Protein AF-A0A928P0V8-F1 (afdb_monomer_lite)

Secondary structure (DSSP, 8-state):
-HHHHHHHHHHHHHHHHHTT-PPP-B------EEPPHHHHHHHHHT--EEEEEEEEEGGG-----SEEEE-TT--EEEEEE-SS-EEEEEE-TTT-EEEEEEE--SS-EEEEEETTEEEEEETTTTEEEEE-TT--EEEEEEPPTTTTTT--SEEEETTEEEEE---TT--S---EEEEE-TT--EEEEEE-HHHHHHHHHHHHHHHHHHHHHHHHHHHS-TT-----

Radius of gyration: 22.15 Å; chains: 1; bounding box: 76×63×36 Å

Sequence (228 aa):
MVMIKKILILNVLTIILLSFLSAPVYAWSDNIVEKEKEDQIRIWENGYIKIVADDKKIEDYTYSFSSFDISENGDLLIGISTMTQEKVLYVEQETGNVIEYSIDANGSFYVNFNGNNIQVFFVRGDVIIEFTKECELVAIYDAPADTESSKSKTMETGDRYYAINKSKFTNLIFSQLIRESASGEKVVVYDGTKGAVASNIVITIIVLIIFTAPLFIIFNPTGKKKRL

pLDDT: mean 75.29, std 15.54, range [35.69, 96.06]

Foldseek 3Di:
DVVVVVLVVVLVVVLVVVLLPAQAEFDADDDWAFDDPVVFVVVVVVPQKDWDDFADALVVAQAAFRYKEAALVGWIWTWGDDPVFTWIWTADQVPRTTTIMGGPAPDDWYWYDDHQWIWIGRPVVQKIWIAHPNRHGDTMTGHDPPRPPDGDQWDDRPQKIKGQDDDPPGSQYRAWIWIAGNVRDIDTSHHNPVNSVVRSVVVSVVVCCVSVVVVCCVVVVPPPPPDD

Structure (mmCIF, N/CA/C/O backbone):
data_AF-A0A928P0V8-F1
#
_entry.id   AF-A0A928P0V8-F1
#
loop_
_atom_site.group_PDB
_atom_site.id
_atom_site.type_symbol
_atom_site.label_atom_id
_atom_site.label_alt_id
_atom_site.label_comp_id
_atom_site.label_asym_id
_atom_site.label_entity_id
_atom_site.label_seq_id
_atom_site.pdbx_PDB_ins_code
_atom_site.Cartn_x
_atom_site.Cartn_y
_atom_site.Cartn_z
_atom_site.occupancy
_atom_site.B_iso_or_equiv
_atom_site.auth_seq_id
_atom_site.auth_comp_id
_atom_site.auth_asym_id
_atom_site.auth_atom_id
_atom_site.pdbx_PDB_model_num
ATOM 1 N N . MET A 1 1 ? 21.953 44.109 5.589 1.00 55.00 1 MET A N 1
ATOM 2 C CA . MET A 1 1 ? 20.612 43.828 6.160 1.00 55.00 1 MET A CA 1
ATOM 3 C C . MET A 1 1 ? 19.538 43.547 5.099 1.00 55.00 1 MET A C 1
ATOM 5 O O . MET A 1 1 ? 18.826 42.563 5.237 1.00 55.00 1 MET A O 1
ATOM 9 N N . VAL A 1 2 ? 19.436 44.339 4.020 1.00 65.44 2 VAL A N 1
ATOM 10 C CA . VAL A 1 2 ? 18.444 44.126 2.935 1.00 65.44 2 VAL A CA 1
ATOM 11 C C . VAL A 1 2 ? 18.613 42.774 2.221 1.00 65.44 2 VAL A C 1
ATOM 13 O O . VAL A 1 2 ? 17.630 42.104 1.932 1.00 65.44 2 VAL A O 1
ATOM 16 N N . MET A 1 3 ? 19.854 42.337 1.989 1.00 61.56 3 MET A N 1
ATOM 17 C CA . MET A 1 3 ? 20.145 41.073 1.298 1.00 61.56 3 MET A CA 1
ATOM 18 C C . MET A 1 3 ? 19.763 39.832 2.124 1.00 61.56 3 MET A C 1
ATOM 20 O O . MET A 1 3 ? 19.167 38.906 1.590 1.00 61.56 3 MET A O 1
ATOM 24 N N . ILE A 1 4 ? 20.002 39.863 3.442 1.00 62.66 4 ILE A N 1
ATOM 25 C CA . ILE A 1 4 ? 19.592 38.802 4.381 1.00 62.66 4 ILE A CA 1
ATOM 26 C C . ILE A 1 4 ? 18.063 38.671 4.408 1.00 62.66 4 ILE A C 1
ATOM 28 O O . ILE A 1 4 ? 17.545 37.561 4.349 1.00 62.66 4 ILE A O 1
ATOM 32 N N . LYS A 1 5 ? 17.330 39.797 4.406 1.00 65.31 5 LYS A N 1
ATOM 33 C CA . LYS A 1 5 ? 15.860 39.785 4.313 1.00 65.31 5 LYS A CA 1
ATOM 34 C C . LYS A 1 5 ? 15.364 39.166 3.000 1.00 65.31 5 LYS A C 1
ATOM 36 O O . LYS A 1 5 ? 14.419 38.392 3.033 1.00 65.31 5 LYS A O 1
ATOM 41 N N . LYS A 1 6 ? 16.010 39.455 1.863 1.00 69.00 6 LYS A N 1
ATOM 42 C CA . LYS A 1 6 ? 15.647 38.866 0.557 1.00 69.00 6 LYS A CA 1
ATOM 43 C C . LYS A 1 6 ? 15.874 37.351 0.510 1.00 69.00 6 LYS A C 1
ATOM 45 O O . LYS A 1 6 ? 15.021 36.640 -0.003 1.00 69.00 6 LYS A O 1
ATOM 50 N N . ILE A 1 7 ? 16.977 36.864 1.083 1.00 64.88 7 ILE A N 1
ATOM 51 C CA . ILE A 1 7 ? 17.272 35.423 1.180 1.00 64.88 7 ILE A CA 1
ATOM 52 C C . ILE A 1 7 ? 16.254 34.723 2.088 1.00 64.88 7 ILE A C 1
ATOM 54 O O . ILE A 1 7 ? 15.747 33.662 1.738 1.00 64.88 7 ILE A O 1
ATOM 58 N N . LEU A 1 8 ? 15.907 35.337 3.223 1.00 65.00 8 LEU A N 1
ATOM 59 C CA . LEU A 1 8 ? 14.892 34.802 4.130 1.00 65.00 8 LEU A CA 1
ATOM 60 C C . LEU A 1 8 ? 13.525 34.687 3.434 1.00 65.00 8 LEU A C 1
ATOM 62 O O . LEU A 1 8 ? 12.884 33.647 3.516 1.00 65.00 8 LEU A O 1
ATOM 66 N N . ILE A 1 9 ? 13.114 35.729 2.705 1.00 73.50 9 ILE A N 1
ATOM 67 C CA . ILE A 1 9 ? 11.854 35.749 1.950 1.00 73.50 9 ILE A CA 1
ATOM 68 C C . ILE A 1 9 ? 11.846 34.673 0.857 1.00 73.50 9 ILE A C 1
ATOM 70 O O . ILE A 1 9 ? 10.846 33.978 0.709 1.00 73.50 9 ILE A O 1
ATOM 74 N N . LEU A 1 10 ? 12.953 34.499 0.127 1.00 69.12 10 LEU A N 1
ATOM 75 C CA . LEU A 1 10 ? 13.065 33.473 -0.911 1.00 69.12 10 LEU A CA 1
ATOM 76 C C . LEU A 1 10 ? 12.967 32.058 -0.323 1.00 69.12 10 LEU A C 1
ATOM 78 O O . LEU A 1 10 ? 12.212 31.249 -0.842 1.00 69.12 10 LEU A O 1
ATOM 82 N N . ASN A 1 11 ? 13.653 31.778 0.790 1.00 66.06 11 ASN A N 1
ATOM 83 C CA . ASN A 1 11 ? 13.558 30.479 1.463 1.00 66.06 11 ASN A CA 1
ATOM 84 C C . ASN A 1 11 ? 12.139 30.202 1.970 1.00 66.06 11 ASN A C 1
ATOM 86 O O . ASN A 1 11 ? 11.629 29.105 1.776 1.00 66.06 11 ASN A O 1
ATOM 90 N N . VAL A 1 12 ? 11.478 31.197 2.568 1.00 69.12 12 VAL A N 1
ATOM 91 C CA . VAL A 1 12 ? 10.081 31.065 3.007 1.00 69.12 12 VAL A CA 1
ATOM 92 C C . VAL A 1 12 ? 9.158 30.786 1.817 1.00 69.12 12 VAL A C 1
ATOM 94 O O . VAL A 1 12 ? 8.320 29.895 1.901 1.00 69.12 12 VAL A O 1
ATOM 97 N N . LEU A 1 13 ? 9.345 31.475 0.686 1.00 68.75 13 LEU A N 1
ATOM 98 C CA . LEU A 1 13 ? 8.586 31.222 -0.543 1.00 68.75 13 LEU A CA 1
ATOM 99 C C . LEU A 1 13 ? 8.825 29.816 -1.104 1.00 68.75 13 LEU A C 1
ATOM 101 O O . LEU A 1 13 ? 7.865 29.170 -1.510 1.00 68.75 13 LEU A O 1
ATOM 105 N N . THR A 1 14 ? 10.062 29.317 -1.091 1.00 64.81 14 THR A N 1
ATOM 106 C CA . THR A 1 14 ? 10.381 27.953 -1.540 1.00 64.81 14 THR A CA 1
ATOM 107 C C . THR A 1 14 ? 9.741 26.896 -0.638 1.00 64.81 14 THR A C 1
ATOM 109 O O . THR A 1 14 ? 9.183 25.929 -1.146 1.00 64.81 14 THR A O 1
ATOM 112 N N . ILE A 1 15 ? 9.756 27.092 0.686 1.00 63.31 15 ILE A N 1
ATOM 113 C CA . ILE A 1 15 ? 9.095 26.192 1.649 1.00 63.31 15 ILE A CA 1
ATOM 114 C C . ILE A 1 15 ? 7.584 26.166 1.406 1.00 63.31 15 ILE A C 1
ATOM 116 O O . ILE A 1 15 ? 6.981 25.096 1.344 1.00 63.31 15 ILE A O 1
ATOM 120 N N . ILE A 1 16 ? 6.983 27.342 1.203 1.00 63.75 16 ILE A N 1
ATOM 121 C CA . ILE A 1 16 ? 5.565 27.470 0.860 1.00 63.75 16 ILE A CA 1
ATOM 122 C C . ILE A 1 16 ? 5.274 26.751 -0.466 1.00 63.75 16 ILE A C 1
ATOM 124 O O . ILE A 1 16 ? 4.333 25.970 -0.532 1.00 63.75 16 ILE A O 1
ATOM 128 N N . LEU A 1 17 ? 6.096 26.931 -1.502 1.00 58.94 17 LEU A N 1
ATOM 129 C CA . LEU A 1 17 ? 5.889 26.300 -2.809 1.00 58.94 17 LEU A CA 1
ATOM 130 C C . LEU A 1 17 ? 5.984 24.765 -2.746 1.00 58.94 17 LEU A C 1
ATOM 132 O O . LEU A 1 17 ? 5.156 24.073 -3.332 1.00 58.94 17 LEU A O 1
ATOM 136 N N . LEU A 1 18 ? 6.953 24.230 -1.997 1.00 54.53 18 LEU A N 1
ATOM 137 C CA . LEU A 1 18 ? 7.130 22.786 -1.814 1.00 54.53 18 LEU A CA 1
ATOM 138 C C . LEU A 1 18 ? 5.989 22.150 -1.018 1.00 54.53 18 LEU A C 1
ATOM 140 O O . LEU A 1 18 ? 5.627 21.008 -1.281 1.00 54.53 18 LEU A O 1
ATOM 144 N N . SER A 1 19 ? 5.369 22.901 -0.104 1.00 49.19 19 SER A N 1
ATOM 145 C CA . SER A 1 19 ? 4.200 22.430 0.645 1.00 49.19 19 SER A CA 1
ATOM 146 C C . SER A 1 19 ? 2.930 22.255 -0.206 1.00 49.19 19 SER A C 1
ATOM 148 O O . SER A 1 19 ? 1.963 21.656 0.252 1.00 49.19 19 SER A O 1
ATOM 150 N N . PHE A 1 20 ? 2.925 22.713 -1.463 1.00 45.53 20 PHE A N 1
ATOM 151 C CA . PHE A 1 20 ? 1.819 22.485 -2.403 1.00 45.53 20 PHE A CA 1
ATOM 152 C C . PHE A 1 20 ? 2.033 21.294 -3.347 1.00 45.53 20 PHE A C 1
ATOM 154 O O . PHE A 1 20 ? 1.148 20.996 -4.150 1.00 45.53 20 PHE A O 1
ATOM 161 N N . LEU A 1 21 ? 3.165 20.587 -3.262 1.00 43.09 21 LEU A N 1
ATOM 162 C CA . LEU A 1 21 ? 3.412 19.377 -4.046 1.00 43.09 21 LEU A CA 1
ATOM 163 C C . LEU A 1 21 ? 2.670 18.190 -3.415 1.00 43.09 21 LEU A C 1
ATOM 165 O O . LEU A 1 21 ? 3.248 17.361 -2.719 1.00 43.09 21 LEU A O 1
ATOM 169 N N . SER A 1 22 ? 1.355 18.117 -3.617 1.00 47.22 22 SER A N 1
ATOM 170 C CA . SER A 1 22 ? 0.582 16.936 -3.233 1.00 47.22 22 SER A CA 1
ATOM 171 C C . SER A 1 22 ? 0.902 15.788 -4.190 1.00 47.22 22 SER A C 1
ATOM 173 O O . SER A 1 22 ? 0.608 15.901 -5.383 1.00 47.22 22 SER A O 1
ATOM 175 N N . ALA A 1 23 ? 1.446 14.679 -3.680 1.00 46.78 23 ALA A N 1
ATOM 176 C CA . ALA A 1 23 ? 1.439 13.429 -4.427 1.00 46.78 23 ALA A CA 1
ATOM 177 C C . ALA A 1 23 ? -0.026 12.997 -4.598 1.00 46.78 23 ALA A C 1
ATOM 179 O O . ALA A 1 23 ? -0.782 12.971 -3.620 1.00 46.78 23 ALA A O 1
ATOM 180 N N . PRO A 1 24 ? -0.481 12.759 -5.828 1.00 53.62 24 PRO A N 1
ATOM 181 C CA . PRO A 1 24 ? -1.857 12.376 -6.041 1.00 53.62 24 PRO A CA 1
ATOM 182 C C . PRO A 1 24 ? -2.046 10.891 -5.679 1.00 53.62 24 PRO A C 1
ATOM 184 O O . PRO A 1 24 ? -1.192 10.064 -5.986 1.00 53.62 24 PRO A O 1
ATOM 187 N N . VAL A 1 25 ? -3.148 10.587 -4.986 1.00 48.88 25 VAL A N 1
ATOM 188 C CA . VAL A 1 25 ? -3.529 9.237 -4.537 1.00 48.88 25 VAL A CA 1
ATOM 189 C C . VAL A 1 25 ? -4.662 8.725 -5.414 1.00 48.88 25 VAL A C 1
ATOM 191 O O . VAL A 1 25 ? -5.591 9.492 -5.692 1.00 48.88 25 VAL A O 1
ATOM 194 N N . TYR A 1 26 ? -4.578 7.464 -5.839 1.00 58.53 26 TYR A N 1
ATOM 195 C CA . TYR A 1 26 ? -5.455 6.890 -6.859 1.00 58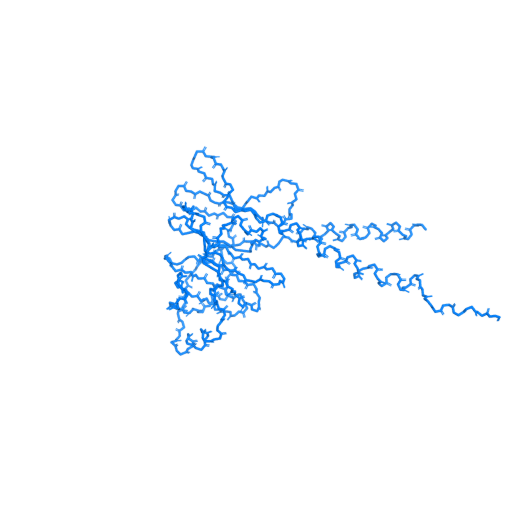.53 26 TYR A CA 1
ATOM 196 C C . TYR A 1 26 ? -5.921 5.468 -6.515 1.00 58.53 26 TYR A C 1
ATOM 198 O O . TYR A 1 26 ? -5.185 4.726 -5.862 1.00 58.53 26 TYR A O 1
ATOM 206 N N . ALA A 1 27 ? -7.113 5.125 -7.012 1.00 50.50 27 ALA A N 1
ATOM 207 C CA . ALA A 1 27 ? -7.632 3.765 -7.194 1.00 50.50 27 ALA A CA 1
ATOM 208 C C . ALA A 1 27 ? -7.551 3.388 -8.690 1.00 50.50 27 ALA A C 1
ATOM 210 O O . ALA A 1 27 ? -7.405 4.285 -9.527 1.00 50.50 27 ALA A O 1
ATOM 211 N N . TRP A 1 28 ? -7.606 2.098 -9.035 1.00 56.97 28 TRP A N 1
ATOM 212 C CA . TRP A 1 28 ? -7.455 1.617 -10.417 1.00 56.97 28 TRP A CA 1
ATOM 213 C C . TRP A 1 28 ? -8.595 0.676 -10.843 1.00 56.97 28 TRP A C 1
ATOM 215 O O . TRP A 1 28 ? -9.221 0.018 -10.024 1.00 56.97 28 TRP A O 1
ATOM 225 N N . SER A 1 29 ? -8.870 0.640 -12.146 1.00 50.12 29 SER A N 1
ATOM 226 C CA . SER A 1 29 ? -9.836 -0.230 -12.825 1.00 50.12 29 SER A CA 1
ATOM 227 C C . SER A 1 29 ? -9.464 -0.208 -14.302 1.00 50.12 29 SER A C 1
ATOM 229 O O . SER A 1 29 ? -9.430 0.908 -14.811 1.00 50.12 29 SER A O 1
ATOM 231 N N . ASP A 1 30 ? -9.225 -1.355 -14.962 1.00 60.25 30 ASP A N 1
ATOM 232 C CA . ASP A 1 30 ? -9.368 -1.542 -16.425 1.00 60.25 30 ASP A CA 1
ATOM 233 C C . ASP A 1 30 ? -9.058 -2.990 -16.901 1.00 60.25 30 ASP A C 1
ATOM 235 O O . ASP A 1 30 ? -8.580 -3.829 -16.140 1.00 60.25 30 ASP A O 1
ATOM 239 N N . ASN A 1 31 ? -9.356 -3.273 -18.182 1.00 55.47 31 ASN A N 1
ATOM 240 C CA . ASN A 1 31 ? -9.118 -4.548 -18.884 1.00 55.47 31 ASN A CA 1
ATOM 241 C C . ASN A 1 31 ? -7.618 -4.855 -19.055 1.00 55.47 31 ASN A C 1
ATOM 243 O O . ASN A 1 31 ? -6.884 -4.062 -19.648 1.00 55.47 31 ASN A O 1
ATOM 247 N N . ILE A 1 32 ? -7.193 -6.042 -18.621 1.00 73.31 32 ILE A N 1
ATOM 248 C CA . ILE A 1 32 ? -5.793 -6.490 -18.597 1.00 73.31 32 ILE A CA 1
ATOM 249 C C . ILE A 1 32 ? -5.571 -7.758 -19.420 1.00 73.31 32 ILE A C 1
ATOM 251 O O . ILE A 1 32 ? -6.464 -8.595 -19.544 1.00 73.31 32 ILE A O 1
ATOM 255 N N . VAL A 1 33 ? -4.367 -7.892 -19.986 1.00 82.94 33 VAL A N 1
ATOM 256 C CA . VAL A 1 33 ? -3.934 -9.069 -20.755 1.00 82.94 33 VAL A CA 1
ATOM 257 C C . VAL A 1 33 ? -2.898 -9.835 -19.942 1.00 82.94 33 VAL A C 1
ATOM 259 O O . VAL A 1 33 ? -1.898 -9.263 -19.514 1.00 82.94 33 VAL A O 1
ATOM 262 N N . GLU A 1 34 ? -3.149 -11.122 -19.711 1.00 89.88 34 GLU A N 1
ATOM 263 C CA . GLU A 1 34 ? -2.238 -12.001 -18.973 1.00 89.88 34 GLU A CA 1
ATOM 264 C C . GLU A 1 34 ? -0.987 -12.317 -19.805 1.00 89.88 34 GLU A C 1
ATOM 266 O O . GLU A 1 34 ? -1.078 -12.580 -21.006 1.00 89.88 34 GLU A O 1
ATOM 271 N N . LYS A 1 35 ? 0.189 -12.297 -19.168 1.00 91.19 35 LYS A N 1
ATOM 272 C CA . LYS A 1 35 ? 1.463 -12.659 -19.797 1.00 91.19 35 LYS A CA 1
ATOM 273 C C . LYS A 1 35 ? 1.612 -14.169 -19.947 1.00 91.19 35 LYS A C 1
ATOM 275 O O . LYS A 1 35 ? 1.078 -14.952 -19.168 1.00 91.19 35 LYS A O 1
ATOM 280 N N . GLU A 1 36 ? 2.449 -14.585 -20.889 1.00 92.12 36 GLU A N 1
ATOM 281 C CA . GLU A 1 36 ? 2.832 -15.990 -21.049 1.00 92.12 36 GLU A CA 1
ATOM 282 C C . GLU A 1 36 ? 3.556 -16.540 -19.809 1.00 92.12 36 GLU A C 1
ATOM 284 O O . GLU A 1 36 ? 4.337 -15.843 -19.157 1.00 92.12 36 GLU A O 1
ATOM 289 N N . LYS A 1 37 ? 3.347 -17.827 -19.503 1.00 91.62 37 LYS A N 1
ATOM 290 C CA . LYS A 1 37 ? 3.834 -18.465 -18.261 1.00 91.62 37 LYS A CA 1
ATOM 291 C C . LYS A 1 37 ? 5.337 -18.320 -18.022 1.00 91.62 37 LYS A C 1
ATOM 293 O O . LYS A 1 37 ? 5.756 -18.134 -16.884 1.00 91.62 37 LYS A O 1
ATOM 298 N N . GLU A 1 38 ? 6.150 -18.416 -19.073 1.00 91.81 38 GLU A N 1
ATOM 299 C CA . GLU A 1 38 ? 7.609 -18.279 -18.959 1.00 91.81 38 GLU A CA 1
ATOM 300 C C . GLU A 1 38 ? 8.016 -16.876 -18.488 1.00 91.81 38 GLU A C 1
ATOM 302 O O . GLU A 1 38 ? 8.905 -16.732 -17.646 1.00 91.81 38 GLU A O 1
ATOM 307 N N . ASP A 1 39 ? 7.329 -15.840 -18.975 1.00 91.31 39 ASP A N 1
ATOM 308 C CA . ASP A 1 39 ? 7.552 -14.466 -18.534 1.00 91.31 39 ASP A CA 1
ATOM 309 C C . ASP A 1 39 ? 7.065 -14.260 -17.099 1.00 91.31 39 ASP A C 1
ATOM 311 O O . ASP A 1 39 ? 7.747 -13.586 -16.323 1.00 91.31 39 ASP A O 1
ATOM 315 N N . GLN A 1 40 ? 5.935 -14.872 -16.725 1.00 92.69 40 GLN A N 1
ATOM 316 C CA . GLN A 1 40 ? 5.426 -14.802 -15.355 1.00 92.69 40 GLN A CA 1
ATOM 317 C C . GLN A 1 40 ? 6.441 -15.364 -14.348 1.00 92.69 40 GLN A C 1
ATOM 319 O O . GLN A 1 40 ? 6.759 -14.701 -13.361 1.00 92.69 40 GLN A O 1
ATOM 324 N N . ILE A 1 41 ? 7.006 -16.547 -14.630 1.00 91.50 41 ILE A N 1
ATOM 325 C CA . ILE A 1 41 ? 8.029 -17.183 -13.784 1.00 91.50 41 ILE A CA 1
ATOM 326 C C . ILE A 1 41 ? 9.247 -16.267 -13.647 1.00 91.50 41 ILE A C 1
ATOM 328 O O . ILE A 1 41 ? 9.659 -15.956 -12.531 1.00 91.50 41 ILE A O 1
ATOM 332 N N . ARG A 1 42 ? 9.781 -15.770 -14.771 1.00 92.00 42 ARG A N 1
ATOM 333 C CA . ARG A 1 42 ? 10.969 -14.902 -14.774 1.00 92.00 42 ARG A CA 1
ATOM 334 C C . ARG A 1 42 ? 10.766 -13.635 -13.941 1.00 92.00 42 ARG A C 1
ATOM 336 O O . ARG A 1 42 ? 11.678 -13.209 -13.241 1.00 92.00 42 ARG A O 1
ATOM 343 N N . ILE A 1 43 ? 9.599 -13.000 -14.050 1.00 89.94 43 ILE A N 1
ATOM 344 C CA . ILE A 1 43 ? 9.294 -11.765 -13.315 1.00 89.94 43 ILE A CA 1
ATOM 345 C C . ILE A 1 43 ? 9.100 -12.065 -11.826 1.00 89.94 43 ILE A C 1
ATOM 347 O O . ILE A 1 43 ? 9.616 -11.326 -10.990 1.00 89.94 43 ILE A O 1
ATOM 351 N N . TRP A 1 44 ? 8.396 -13.143 -11.482 1.00 92.25 44 TRP A N 1
ATOM 352 C CA . TRP A 1 44 ? 8.143 -13.508 -10.090 1.00 92.25 44 TRP A CA 1
ATOM 353 C C . TRP A 1 44 ? 9.421 -13.889 -9.334 1.00 92.25 44 TRP A C 1
ATOM 355 O O . TRP A 1 44 ? 9.627 -13.447 -8.203 1.00 92.25 44 TRP A O 1
ATOM 365 N N . GLU A 1 45 ? 10.328 -14.630 -9.975 1.00 90.69 45 GLU A N 1
ATOM 366 C CA . GLU A 1 45 ? 11.608 -15.048 -9.385 1.00 90.69 45 GLU A CA 1
ATOM 367 C C . GLU A 1 45 ? 12.542 -13.877 -9.035 1.00 90.69 45 GLU A C 1
ATOM 369 O O . GLU A 1 45 ? 13.396 -14.020 -8.157 1.00 90.69 45 GLU A O 1
ATOM 374 N N . ASN A 1 46 ? 12.349 -12.695 -9.633 1.00 87.38 46 ASN A N 1
ATOM 375 C CA . ASN A 1 46 ? 13.074 -11.485 -9.229 1.00 87.38 46 ASN A CA 1
ATOM 376 C C . ASN A 1 46 ? 12.729 -11.043 -7.794 1.00 87.38 46 ASN A C 1
ATOM 378 O O . ASN A 1 46 ? 13.477 -10.271 -7.194 1.00 87.38 46 ASN A O 1
ATOM 382 N N . GLY A 1 47 ? 11.630 -11.544 -7.218 1.00 83.50 47 GLY A N 1
ATOM 383 C CA . GLY A 1 47 ? 11.303 -11.359 -5.807 1.00 83.50 47 GLY A CA 1
ATOM 384 C C . GLY A 1 47 ? 10.893 -9.932 -5.453 1.00 83.50 47 GLY A C 1
ATOM 385 O O . GLY A 1 47 ? 11.238 -9.461 -4.367 1.00 83.50 47 GLY A O 1
ATOM 386 N N . TYR A 1 48 ? 10.165 -9.267 -6.358 1.00 85.00 48 TYR A N 1
ATOM 387 C CA . TYR A 1 48 ? 9.659 -7.900 -6.185 1.00 85.00 48 TYR A CA 1
ATOM 388 C C . TYR A 1 48 ? 8.738 -7.729 -4.975 1.00 85.00 48 TYR A C 1
ATOM 390 O O . TYR A 1 48 ? 8.592 -6.615 -4.480 1.00 85.00 48 TYR A O 1
ATOM 398 N N . ILE A 1 49 ? 8.093 -8.808 -4.525 1.00 91.56 49 ILE A N 1
ATOM 399 C CA . ILE A 1 49 ? 7.076 -8.785 -3.473 1.00 91.56 49 ILE A CA 1
ATOM 400 C C . ILE A 1 49 ? 7.401 -9.868 -2.452 1.00 91.56 49 ILE A C 1
ATOM 402 O O . ILE A 1 49 ? 7.665 -11.014 -2.817 1.00 91.56 49 ILE A O 1
ATOM 406 N N . LYS A 1 50 ? 7.418 -9.496 -1.169 1.00 92.00 50 LYS A N 1
ATOM 407 C CA . LYS A 1 50 ? 7.675 -10.414 -0.049 1.00 92.00 50 LYS A CA 1
ATOM 408 C C . LYS A 1 50 ? 6.850 -10.011 1.162 1.00 92.00 50 LYS A C 1
ATOM 410 O O . LYS A 1 50 ? 6.817 -8.827 1.490 1.00 92.00 50 LYS A O 1
ATOM 415 N N . ILE A 1 51 ? 6.272 -10.978 1.872 1.00 91.00 51 ILE A N 1
ATOM 416 C CA . ILE A 1 51 ? 5.721 -10.732 3.213 1.00 91.00 51 ILE A CA 1
ATOM 417 C C . ILE A 1 51 ? 6.875 -10.409 4.160 1.00 91.00 51 ILE A C 1
ATOM 419 O O . ILE A 1 51 ? 7.899 -11.096 4.166 1.00 91.00 51 ILE A O 1
ATOM 423 N N . VAL A 1 52 ? 6.709 -9.359 4.959 1.00 90.56 52 VAL A N 1
ATOM 424 C CA . VAL A 1 52 ? 7.706 -8.925 5.949 1.00 90.56 52 VAL A CA 1
ATOM 425 C C . VAL A 1 52 ? 7.148 -8.814 7.368 1.00 90.56 52 VAL A C 1
ATOM 427 O O . VAL A 1 52 ? 7.936 -8.795 8.313 1.00 90.56 52 VAL A O 1
ATOM 430 N N . ALA A 1 53 ? 5.823 -8.788 7.532 1.00 83.94 53 ALA A N 1
ATOM 431 C CA . ALA A 1 53 ? 5.146 -8.946 8.818 1.00 83.94 53 ALA A CA 1
ATOM 432 C C . ALA A 1 53 ? 3.690 -9.402 8.616 1.00 83.94 53 ALA A C 1
ATOM 434 O O . ALA A 1 53 ? 3.064 -9.012 7.633 1.00 83.94 53 ALA A O 1
ATOM 435 N N . ASP A 1 54 ? 3.147 -10.183 9.547 1.00 84.81 54 ASP A N 1
ATOM 436 C CA . ASP A 1 54 ? 1.771 -10.712 9.524 1.00 84.81 54 ASP A CA 1
ATOM 437 C C . ASP A 1 54 ? 1.056 -10.620 10.891 1.00 84.81 54 ASP A C 1
ATOM 439 O O . ASP A 1 54 ? -0.037 -11.153 11.077 1.00 84.81 54 ASP A O 1
ATOM 443 N N . ASP A 1 55 ? 1.660 -9.910 11.848 1.00 81.94 55 ASP A N 1
ATOM 444 C CA . ASP A 1 55 ? 1.210 -9.794 13.238 1.00 81.94 55 ASP A CA 1
ATOM 445 C C . ASP A 1 55 ? 1.021 -8.337 13.700 1.00 81.94 55 ASP A C 1
ATOM 447 O O . ASP A 1 55 ? 0.925 -8.055 14.899 1.00 81.94 55 ASP A O 1
ATOM 451 N N . LYS A 1 56 ? 0.990 -7.392 12.753 1.00 90.25 56 LYS A N 1
ATOM 452 C CA . LYS A 1 56 ? 0.916 -5.955 13.042 1.00 90.25 56 LYS A CA 1
ATOM 453 C C . LYS A 1 56 ? -0.509 -5.452 13.144 1.00 90.25 56 LYS A C 1
ATOM 455 O O . LYS A 1 56 ? -1.457 -6.073 12.663 1.00 90.25 56 LYS A O 1
ATOM 460 N N . LYS A 1 57 ? -0.647 -4.290 13.775 1.00 91.19 57 LYS A N 1
ATOM 461 C CA . LYS A 1 57 ? -1.907 -3.562 13.860 1.00 91.19 57 LYS A CA 1
ATOM 462 C C . LYS A 1 57 ? -1.847 -2.294 13.027 1.00 91.19 57 LYS A C 1
ATOM 464 O O . LYS A 1 57 ? -0.787 -1.693 12.868 1.00 91.19 57 LYS A O 1
ATOM 469 N N . ILE A 1 58 ? -2.987 -1.877 12.483 1.00 89.00 58 ILE A N 1
ATOM 470 C CA . ILE A 1 58 ? -3.063 -0.689 11.623 1.00 89.00 58 ILE A CA 1
ATOM 471 C C . ILE A 1 58 ? -2.552 0.577 12.326 1.00 89.00 58 ILE A C 1
ATOM 473 O O . ILE A 1 58 ? -1.951 1.435 11.684 1.00 89.00 58 ILE A O 1
ATOM 477 N N . GLU A 1 59 ? -2.706 0.667 13.646 1.00 87.44 59 GLU A N 1
ATOM 478 C CA . GLU A 1 59 ? -2.249 1.793 14.460 1.00 87.44 59 GLU A CA 1
ATOM 479 C C . GLU A 1 59 ? -0.717 1.901 14.559 1.00 87.44 59 GLU A C 1
ATOM 481 O O . GLU A 1 59 ? -0.202 2.976 14.883 1.00 87.44 59 GLU A O 1
ATOM 486 N N . ASP A 1 60 ? 0.017 0.826 14.248 1.00 86.62 60 ASP A N 1
ATOM 487 C CA . ASP A 1 60 ? 1.483 0.833 14.178 1.00 86.62 60 ASP A CA 1
ATOM 488 C C . ASP A 1 60 ? 1.989 1.627 12.958 1.00 86.62 60 ASP A C 1
ATOM 490 O O . ASP A 1 60 ? 3.151 2.045 12.904 1.00 86.62 60 ASP A O 1
ATOM 494 N N . TYR A 1 61 ? 1.113 1.878 11.980 1.00 86.12 61 TYR A N 1
ATOM 495 C CA . TYR A 1 61 ? 1.439 2.550 10.732 1.00 86.12 61 TYR A CA 1
ATOM 496 C C . TYR A 1 61 ? 0.958 3.990 10.739 1.00 86.12 61 TYR A C 1
ATOM 498 O O . TYR A 1 61 ? -0.220 4.291 10.890 1.00 86.12 61 TYR A O 1
ATOM 506 N N . THR A 1 62 ? 1.897 4.902 10.503 1.00 80.75 62 THR A N 1
ATOM 507 C CA . THR A 1 62 ? 1.616 6.343 10.497 1.00 80.75 62 THR A CA 1
ATOM 508 C C . THR A 1 62 ? 2.121 7.040 9.240 1.00 80.75 62 THR A C 1
ATOM 510 O O . THR A 1 62 ? 2.222 8.263 9.213 1.00 80.75 62 THR A O 1
ATOM 513 N N . TYR A 1 63 ? 2.466 6.285 8.199 1.00 79.19 63 TYR A N 1
ATOM 514 C CA . TYR A 1 63 ? 3.045 6.813 6.966 1.00 79.19 63 TYR A CA 1
ATOM 515 C C . TYR A 1 63 ? 1.983 7.398 6.034 1.00 79.19 63 TYR A C 1
ATOM 517 O O . TYR A 1 63 ? 0.825 7.005 6.054 1.00 79.19 63 TYR A O 1
ATOM 525 N N . SER A 1 64 ? 2.384 8.326 5.166 1.00 76.44 64 SER A N 1
ATOM 526 C CA . SER A 1 64 ? 1.508 8.724 4.063 1.00 76.44 64 SER A CA 1
ATOM 527 C C . SER A 1 64 ? 1.337 7.561 3.089 1.00 76.44 64 SER A C 1
ATOM 529 O O . SER A 1 64 ? 2.303 6.851 2.810 1.00 76.44 64 SER A O 1
ATOM 531 N N . PHE A 1 65 ? 0.144 7.422 2.520 1.00 79.38 65 PHE A N 1
ATOM 532 C CA . PHE A 1 65 ? -0.141 6.447 1.470 1.00 79.38 65 PHE A CA 1
ATOM 533 C C . PHE A 1 65 ? -0.231 7.127 0.098 1.00 79.38 65 PHE A C 1
ATOM 535 O O . PHE A 1 65 ? -0.545 8.315 0.002 1.00 79.38 65 PHE A O 1
ATOM 542 N N . SER A 1 66 ? 0.090 6.379 -0.955 1.00 77.62 66 SER A N 1
ATOM 543 C CA . SER A 1 66 ? 0.067 6.803 -2.362 1.00 77.62 66 SER A CA 1
ATOM 544 C C . SER A 1 66 ? -1.069 6.160 -3.156 1.00 77.62 66 SER A C 1
ATOM 546 O O . SER A 1 66 ? -1.442 6.660 -4.214 1.00 77.62 66 SER A O 1
ATOM 548 N N . SER A 1 67 ? -1.631 5.064 -2.658 1.00 81.69 67 SER A N 1
ATOM 549 C CA . SER A 1 67 ? -2.730 4.339 -3.288 1.00 81.69 67 SER A CA 1
ATOM 550 C C . SER A 1 67 ? -3.519 3.578 -2.235 1.00 81.69 67 SER A C 1
ATOM 552 O O . SER A 1 67 ? -2.993 3.268 -1.164 1.00 81.69 67 SER A O 1
ATOM 554 N N . PHE A 1 68 ? -4.792 3.330 -2.509 1.00 87.12 68 PHE A N 1
ATOM 555 C CA . PHE A 1 68 ? -5.610 2.477 -1.662 1.00 87.12 68 PHE A CA 1
ATOM 556 C C . PHE A 1 68 ? -6.692 1.809 -2.495 1.00 87.12 68 PHE A C 1
ATOM 558 O O . PHE A 1 68 ? -7.088 2.348 -3.529 1.00 87.12 68 PHE A O 1
ATOM 565 N N . ASP A 1 69 ? -7.173 0.679 -2.002 1.00 86.75 69 ASP A N 1
ATOM 566 C CA . ASP A 1 69 ? -8.351 0.013 -2.533 1.00 86.75 69 ASP A CA 1
ATOM 567 C C . ASP A 1 69 ? -9.102 -0.740 -1.427 1.00 86.75 69 ASP A C 1
ATOM 569 O O . ASP A 1 69 ? -8.590 -0.884 -0.311 1.00 86.75 69 ASP A O 1
ATOM 573 N N . ILE A 1 70 ? -10.343 -1.148 -1.694 1.00 87.69 70 ILE A N 1
ATOM 574 C CA . ILE A 1 70 ? -11.251 -1.711 -0.690 1.00 87.69 70 ILE A CA 1
ATOM 575 C C . ILE A 1 70 ? -11.979 -2.928 -1.252 1.00 87.69 70 ILE A C 1
ATOM 577 O O . ILE A 1 70 ? -12.670 -2.843 -2.263 1.00 87.69 70 ILE A O 1
ATOM 581 N N . SER A 1 71 ? -11.885 -4.060 -0.563 1.00 88.44 71 SER A N 1
ATOM 582 C CA . SER A 1 71 ? -12.578 -5.269 -0.998 1.00 88.44 71 SER A CA 1
ATOM 583 C C . SER A 1 71 ? -14.089 -5.157 -0.781 1.00 88.44 71 SER A C 1
ATOM 585 O O . SER A 1 71 ? -14.581 -4.307 -0.031 1.00 88.44 71 SER A O 1
ATOM 587 N N . GLU A 1 72 ? -14.855 -6.069 -1.379 1.00 84.12 72 GLU A N 1
ATOM 588 C CA . GLU A 1 72 ? -16.307 -6.160 -1.161 1.00 84.12 72 GLU A CA 1
ATOM 589 C C . GLU A 1 72 ? -16.673 -6.363 0.322 1.00 84.12 72 GLU A C 1
ATOM 591 O O . GLU A 1 72 ? -17.688 -5.852 0.798 1.00 84.12 72 GLU A O 1
ATOM 596 N N . ASN A 1 73 ? -15.814 -7.045 1.088 1.00 84.69 73 ASN A N 1
ATOM 597 C CA . ASN A 1 73 ? -16.010 -7.267 2.525 1.00 84.69 73 ASN A CA 1
ATOM 598 C C . ASN A 1 73 ? -15.612 -6.042 3.375 1.00 84.69 73 ASN A C 1
ATOM 600 O O . ASN A 1 73 ? -15.976 -5.929 4.550 1.00 84.69 73 ASN A O 1
ATOM 604 N N . GLY A 1 74 ? -14.925 -5.073 2.767 1.00 85.38 74 GLY A N 1
ATOM 605 C CA . GLY A 1 74 ? -14.478 -3.833 3.390 1.00 85.38 74 GLY A CA 1
ATOM 606 C C . GLY A 1 74 ? -13.017 -3.829 3.826 1.00 85.38 74 GLY A C 1
ATOM 607 O O . GLY A 1 74 ? -12.575 -2.789 4.312 1.00 85.38 74 GLY A O 1
ATOM 608 N N . ASP A 1 75 ? -12.277 -4.928 3.656 1.00 91.56 75 ASP A N 1
ATOM 609 C CA . ASP A 1 75 ? -10.833 -4.964 3.919 1.00 91.56 75 ASP A CA 1
ATOM 610 C C . ASP A 1 75 ? -10.107 -3.929 3.060 1.00 91.56 75 ASP A C 1
ATOM 612 O O . ASP A 1 75 ? -10.554 -3.596 1.963 1.00 91.56 75 ASP A O 1
ATOM 616 N N . LEU A 1 76 ? -8.997 -3.397 3.567 1.00 91.94 76 LEU A N 1
ATOM 617 C CA . LEU A 1 76 ? -8.267 -2.323 2.898 1.00 91.94 76 LEU A CA 1
ATOM 618 C C . LEU A 1 76 ? -6.960 -2.834 2.304 1.00 91.94 76 LEU A C 1
ATOM 620 O O . LEU A 1 76 ? -6.215 -3.556 2.963 1.00 91.94 76 LEU A O 1
ATOM 624 N N . LEU A 1 77 ? -6.629 -2.342 1.117 1.00 92.69 77 LEU A N 1
ATOM 625 C CA . LEU A 1 77 ? -5.263 -2.290 0.619 1.00 92.69 77 LEU A CA 1
ATOM 626 C C . LEU A 1 77 ? -4.756 -0.861 0.718 1.00 92.69 77 LEU A C 1
ATOM 628 O O . LEU A 1 77 ? -5.429 0.077 0.300 1.00 92.69 77 LEU A O 1
ATOM 632 N N . ILE A 1 78 ? -3.556 -0.689 1.264 1.00 90.69 78 ILE A N 1
ATOM 633 C CA . ILE A 1 78 ? -2.900 0.614 1.378 1.00 90.69 78 ILE A CA 1
ATOM 634 C C . ILE A 1 78 ? -1.502 0.498 0.783 1.00 90.69 78 ILE A C 1
ATOM 636 O O . ILE A 1 78 ? -0.640 -0.189 1.329 1.00 90.69 78 ILE A O 1
ATOM 640 N N . GLY A 1 79 ? -1.263 1.190 -0.328 1.00 89.62 79 GLY A N 1
ATOM 641 C CA . GLY A 1 79 ?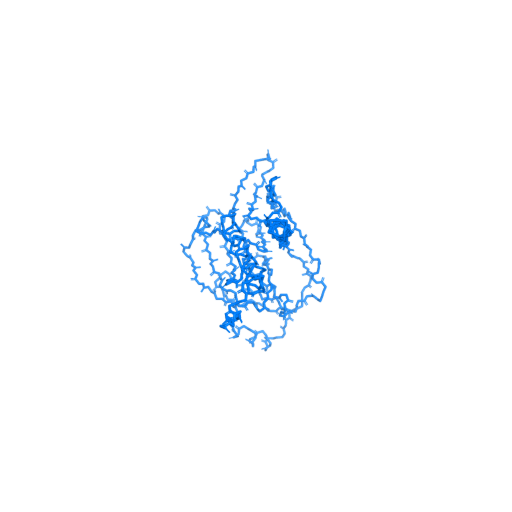 0.062 1.337 -0.913 1.00 89.62 79 GLY A CA 1
ATOM 642 C C . GLY A 1 79 ? 0.789 2.530 -0.305 1.00 89.62 79 GLY A C 1
ATOM 643 O O . GLY A 1 79 ? 0.313 3.665 -0.355 1.00 89.62 79 GLY A O 1
ATOM 644 N N . ILE A 1 80 ? 1.960 2.280 0.266 1.00 86.00 80 ILE A N 1
ATOM 645 C CA . ILE A 1 80 ? 2.848 3.276 0.860 1.00 86.00 80 ILE A CA 1
ATOM 646 C C . ILE A 1 80 ? 4.085 3.377 -0.024 1.00 86.00 80 ILE A C 1
ATOM 648 O O . ILE A 1 80 ? 4.871 2.439 -0.098 1.00 86.00 80 ILE A O 1
ATOM 652 N N . SER A 1 81 ? 4.286 4.532 -0.655 1.00 78.62 81 SER A N 1
ATOM 653 C CA . SER A 1 81 ? 5.520 4.866 -1.367 1.00 78.62 81 SER A CA 1
ATOM 654 C C . SER A 1 81 ? 6.167 6.077 -0.697 1.00 78.62 81 SER A C 1
ATOM 656 O O . SER A 1 81 ? 5.633 7.188 -0.700 1.00 78.62 81 SER A O 1
ATOM 658 N N . THR A 1 82 ? 7.312 5.846 -0.059 1.00 71.19 82 THR A N 1
ATOM 659 C CA . THR A 1 82 ? 8.139 6.880 0.577 1.00 71.19 82 THR A CA 1
ATOM 660 C C . THR A 1 82 ? 9.530 6.881 -0.048 1.00 71.19 82 THR A C 1
ATOM 662 O O . THR A 1 82 ? 9.895 5.960 -0.767 1.00 71.19 82 THR A O 1
ATOM 665 N N . MET A 1 83 ? 10.363 7.877 0.275 1.00 65.38 83 MET A N 1
ATOM 666 C CA . MET A 1 83 ? 11.746 7.927 -0.229 1.00 65.38 83 MET A CA 1
ATOM 667 C C . MET A 1 83 ? 12.612 6.717 0.158 1.00 65.38 83 MET A C 1
ATOM 669 O O . MET A 1 83 ? 13.675 6.529 -0.425 1.00 65.38 83 MET A O 1
ATOM 673 N N . THR A 1 84 ? 12.219 5.952 1.177 1.00 68.56 84 THR A N 1
ATOM 674 C CA . THR A 1 84 ? 13.049 4.887 1.760 1.00 68.56 84 THR A CA 1
ATOM 675 C C . THR A 1 84 ? 12.377 3.524 1.785 1.00 68.56 84 THR A C 1
ATOM 677 O O . THR A 1 84 ? 13.037 2.542 2.106 1.00 68.56 84 THR A O 1
ATOM 680 N N . GLN A 1 85 ? 11.064 3.468 1.568 1.00 76.06 85 GLN A N 1
ATOM 681 C CA . GLN A 1 85 ? 10.268 2.260 1.752 1.00 76.06 85 GLN A CA 1
ATOM 682 C C . GLN A 1 85 ? 9.075 2.268 0.810 1.00 76.06 85 GLN A C 1
ATOM 684 O O . GLN A 1 85 ? 8.362 3.274 0.718 1.00 76.06 85 GLN A O 1
ATOM 689 N N . GLU A 1 86 ? 8.841 1.113 0.205 1.00 88.25 86 GLU A N 1
ATOM 690 C CA . GLU A 1 86 ? 7.686 0.813 -0.621 1.00 88.25 86 GLU A CA 1
ATOM 691 C C . GLU A 1 86 ? 7.005 -0.424 -0.054 1.00 88.25 86 GLU A C 1
ATOM 693 O O . GLU A 1 86 ? 7.629 -1.470 0.136 1.00 88.25 86 GLU A O 1
ATOM 698 N N . LYS A 1 87 ? 5.740 -0.264 0.328 1.00 92.19 87 LYS A N 1
ATOM 699 C CA . LYS A 1 87 ? 5.002 -1.281 1.068 1.00 92.19 87 LYS A CA 1
ATOM 700 C C . LYS A 1 87 ? 3.560 -1.354 0.619 1.00 92.19 87 LYS A C 1
ATOM 702 O O . LYS A 1 87 ? 2.958 -0.330 0.302 1.00 92.19 87 LYS A O 1
ATOM 707 N N . VAL A 1 88 ? 2.987 -2.543 0.702 1.00 94.12 88 VAL A N 1
ATOM 708 C CA . VAL A 1 88 ? 1.538 -2.741 0.664 1.00 94.12 88 VAL A CA 1
ATOM 709 C C . VAL A 1 88 ? 1.096 -3.250 2.022 1.00 94.12 88 VAL A C 1
ATOM 711 O O . VAL A 1 88 ? 1.723 -4.148 2.578 1.00 94.12 88 VAL A O 1
ATOM 714 N N . LEU A 1 89 ? 0.030 -2.670 2.557 1.00 94.69 89 LEU A N 1
ATOM 715 C CA . LEU A 1 89 ? -0.644 -3.169 3.747 1.00 94.69 89 LEU A CA 1
ATOM 716 C C . LEU A 1 89 ? -1.979 -3.768 3.321 1.00 94.69 89 LEU A C 1
ATOM 718 O O . LEU A 1 89 ? -2.803 -3.052 2.755 1.00 94.69 89 LEU A O 1
ATOM 722 N N . TYR A 1 90 ? -2.191 -5.046 3.617 1.00 95.31 90 TYR A N 1
ATOM 723 C CA . TYR A 1 90 ? -3.527 -5.633 3.667 1.00 95.31 90 TYR A CA 1
ATOM 724 C C . TYR A 1 90 ? -4.052 -5.460 5.086 1.00 95.31 90 TYR A C 1
ATOM 726 O O . TYR A 1 90 ? -3.414 -5.924 6.030 1.00 95.31 90 TYR A O 1
ATOM 734 N N . VAL A 1 91 ? -5.206 -4.817 5.244 1.00 94.31 91 VAL A N 1
ATOM 735 C CA . VAL A 1 91 ? -5.827 -4.554 6.543 1.00 94.31 91 VAL A CA 1
ATOM 736 C C . VAL A 1 91 ? -7.164 -5.272 6.626 1.00 94.31 91 VAL A C 1
ATOM 738 O O . VAL A 1 91 ? -8.104 -4.939 5.903 1.00 94.31 91 VAL A O 1
ATOM 741 N N . GLU A 1 92 ? -7.271 -6.189 7.577 1.00 92.69 92 GLU A N 1
ATOM 742 C CA . GLU A 1 92 ? -8.549 -6.777 7.967 1.00 92.69 92 GLU A CA 1
ATOM 743 C C . GLU A 1 92 ? -9.359 -5.753 8.767 1.00 92.69 92 GLU A C 1
ATOM 745 O O . GLU A 1 92 ? -8.984 -5.398 9.887 1.00 92.69 92 GLU A O 1
ATOM 750 N N . GLN A 1 93 ? -10.479 -5.267 8.227 1.00 84.06 93 GLN A N 1
ATOM 751 C CA . GLN A 1 93 ? -11.254 -4.209 8.898 1.00 84.06 93 GLN A CA 1
ATOM 752 C C . GLN A 1 93 ? -11.814 -4.646 10.254 1.00 84.06 93 GLN A C 1
ATOM 754 O O . GLN A 1 93 ? -11.888 -3.837 11.177 1.00 84.06 93 GLN A O 1
ATOM 759 N N . GLU A 1 94 ? -12.240 -5.904 10.376 1.00 85.31 94 GLU A N 1
ATOM 760 C CA . GLU A 1 94 ? -12.894 -6.393 11.595 1.00 85.31 94 GLU A CA 1
ATOM 761 C C . GLU A 1 94 ? -11.932 -6.477 12.784 1.00 85.31 94 GLU A C 1
ATOM 763 O O . GLU A 1 94 ? -12.324 -6.244 13.928 1.00 85.31 94 GLU A O 1
ATOM 768 N N . THR A 1 95 ? -10.668 -6.806 12.519 1.00 88.88 95 THR A N 1
ATOM 769 C CA . THR A 1 95 ? -9.660 -7.097 13.547 1.00 88.88 95 THR A CA 1
ATOM 770 C C . THR A 1 95 ? -8.605 -5.998 13.672 1.00 88.88 95 THR A C 1
ATOM 772 O O . THR A 1 95 ? -7.896 -5.938 14.685 1.00 88.88 95 THR A O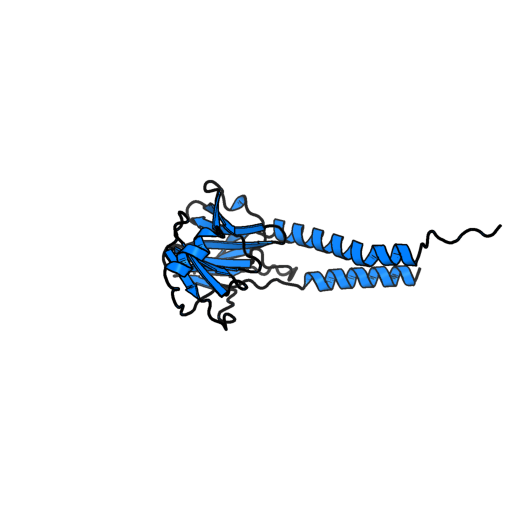 1
ATOM 775 N N . GLY A 1 96 ? -8.455 -5.159 12.644 1.00 88.69 96 GLY A N 1
ATOM 776 C CA . GLY A 1 96 ? -7.346 -4.220 12.489 1.00 88.69 96 GLY A CA 1
ATOM 777 C C . GLY A 1 96 ? -5.992 -4.901 12.264 1.00 88.69 96 GLY A C 1
ATOM 778 O O . GLY A 1 96 ? -4.962 -4.241 12.401 1.00 88.69 96 GLY A O 1
ATOM 779 N N . ASN A 1 97 ? -5.969 -6.213 11.989 1.00 93.75 97 ASN A N 1
ATOM 780 C CA . ASN A 1 97 ? -4.739 -6.941 11.678 1.00 93.75 97 ASN A CA 1
ATOM 781 C C . ASN A 1 97 ? -4.178 -6.488 10.334 1.00 93.75 97 ASN A C 1
ATOM 783 O O . ASN A 1 97 ? -4.930 -6.212 9.396 1.00 93.75 97 ASN A O 1
ATOM 787 N N . VAL A 1 98 ? -2.852 -6.468 10.247 1.00 94.94 98 VAL A N 1
ATOM 788 C CA . VAL A 1 98 ? -2.122 -6.060 9.055 1.00 94.94 98 VAL A CA 1
ATOM 789 C C . VAL A 1 98 ? -1.168 -7.153 8.611 1.00 94.94 98 VAL A C 1
ATOM 791 O O . VAL A 1 98 ? -0.346 -7.623 9.398 1.00 94.94 98 VAL A O 1
ATOM 794 N N . ILE A 1 99 ? -1.236 -7.474 7.320 1.00 95.62 99 ILE A N 1
ATOM 795 C CA . ILE A 1 99 ? -0.162 -8.164 6.604 1.00 95.62 99 ILE A CA 1
ATOM 796 C C . ILE A 1 99 ? 0.590 -7.124 5.778 1.00 95.62 99 ILE A C 1
ATOM 798 O O . ILE A 1 99 ? 0.000 -6.387 4.985 1.00 95.62 99 ILE A O 1
ATOM 802 N N . GLU A 1 100 ? 1.899 -7.048 5.998 1.00 95.25 100 GLU A N 1
ATOM 803 C CA . GLU A 1 100 ? 2.807 -6.129 5.326 1.00 95.25 100 GLU A CA 1
ATOM 804 C C . GLU A 1 100 ? 3.590 -6.859 4.235 1.00 95.25 100 GLU A C 1
ATOM 806 O O . GLU A 1 100 ? 4.312 -7.825 4.504 1.00 95.25 100 GLU A O 1
ATOM 811 N N . TYR A 1 101 ? 3.523 -6.319 3.021 1.00 95.12 101 TYR A N 1
ATOM 812 C CA . TYR A 1 101 ? 4.357 -6.721 1.898 1.00 95.12 101 TYR A CA 1
ATOM 813 C C . TYR A 1 101 ? 5.398 -5.638 1.626 1.00 95.12 101 TYR A C 1
ATOM 815 O O . TYR A 1 101 ? 5.054 -4.467 1.455 1.00 95.12 101 TYR A O 1
ATOM 823 N N . SER A 1 102 ? 6.667 -6.027 1.546 1.00 93.12 102 SER A N 1
ATOM 824 C CA . SER A 1 102 ? 7.715 -5.188 0.970 1.00 93.12 102 SER A CA 1
ATOM 825 C C . SER A 1 102 ? 7.616 -5.253 -0.544 1.00 93.12 102 SER A C 1
ATOM 827 O O . SER A 1 102 ? 7.555 -6.348 -1.107 1.00 93.12 102 SER A O 1
ATOM 829 N N . ILE A 1 103 ? 7.658 -4.086 -1.178 1.00 91.38 103 ILE A N 1
ATOM 830 C CA . ILE A 1 103 ? 7.674 -3.935 -2.628 1.00 91.38 103 ILE A CA 1
ATOM 831 C C . ILE A 1 103 ? 9.043 -3.392 -3.033 1.00 91.38 103 ILE A C 1
ATOM 833 O O . ILE A 1 103 ? 9.551 -2.467 -2.408 1.00 91.38 103 ILE A O 1
ATOM 837 N N . ASP A 1 104 ? 9.651 -3.986 -4.051 1.00 87.56 104 ASP A N 1
ATOM 838 C CA . ASP A 1 104 ? 10.815 -3.425 -4.739 1.00 87.56 104 ASP A CA 1
ATOM 839 C C . ASP A 1 104 ? 10.349 -2.840 -6.074 1.00 87.56 104 ASP A C 1
ATOM 841 O O . ASP A 1 104 ? 10.487 -3.452 -7.136 1.00 87.56 104 ASP A O 1
ATOM 845 N N . ALA A 1 105 ? 9.688 -1.685 -6.022 1.00 71.56 105 ALA A N 1
ATOM 846 C CA . ALA A 1 105 ? 9.307 -0.964 -7.217 1.00 71.56 105 ALA A CA 1
ATOM 847 C C . ALA A 1 105 ? 10.434 0.018 -7.549 1.00 71.56 105 ALA A C 1
ATOM 849 O O . ALA A 1 105 ? 10.799 0.918 -6.803 1.00 71.56 105 ALA A O 1
ATOM 850 N N . ASN A 1 106 ? 10.998 -0.084 -8.748 1.00 70.38 106 ASN A N 1
ATOM 851 C CA . ASN A 1 106 ? 11.910 0.950 -9.237 1.00 70.38 106 ASN A CA 1
ATOM 852 C C . ASN A 1 106 ? 11.124 2.217 -9.662 1.00 70.38 106 ASN A C 1
ATOM 854 O O . ASN A 1 106 ? 11.299 2.729 -10.772 1.00 70.38 106 ASN A O 1
ATOM 858 N N . GLY A 1 107 ? 10.191 2.697 -8.826 1.00 69.88 107 GLY A N 1
ATOM 859 C CA . GLY A 1 107 ? 9.257 3.786 -9.103 1.00 69.88 107 GLY A CA 1
ATOM 860 C C . GLY A 1 107 ? 7.896 3.642 -8.415 1.00 69.88 107 GLY A C 1
ATOM 861 O O . GLY A 1 107 ? 7.671 2.778 -7.586 1.00 69.88 107 GLY A O 1
ATOM 862 N N . SER A 1 108 ? 6.951 4.507 -8.787 1.00 77.00 108 SER A N 1
ATOM 863 C CA . SER A 1 108 ? 5.600 4.488 -8.217 1.00 77.00 108 SER A CA 1
ATOM 864 C C . SER A 1 108 ? 4.848 3.191 -8.527 1.00 77.00 108 SER A C 1
ATOM 866 O O . SER A 1 108 ? 5.014 2.605 -9.599 1.00 77.00 108 SER A O 1
ATOM 868 N N . PHE A 1 109 ? 3.968 2.800 -7.608 1.00 85.00 109 PHE A N 1
ATOM 869 C CA . PHE A 1 109 ? 3.063 1.671 -7.776 1.00 85.00 109 PHE A CA 1
ATOM 870 C C . PHE A 1 109 ? 1.664 1.989 -7.235 1.00 85.00 109 PHE A C 1
ATOM 872 O O . PHE A 1 109 ? 1.484 2.877 -6.391 1.00 85.00 109 PHE A O 1
ATOM 879 N N . TYR A 1 110 ? 0.679 1.238 -7.714 1.00 85.44 110 TYR A N 1
ATOM 880 C CA . TYR A 1 110 ? -0.718 1.324 -7.291 1.00 85.44 110 TYR A CA 1
ATOM 881 C C . TYR A 1 110 ? -1.223 -0.049 -6.857 1.00 85.44 110 TYR A C 1
ATOM 883 O O . TYR A 1 110 ? -0.723 -1.064 -7.336 1.00 85.44 110 TYR A O 1
ATOM 891 N N . VAL A 1 111 ? -2.179 -0.073 -5.929 1.00 88.62 111 VAL A N 1
ATOM 892 C CA . VAL A 1 111 ? -2.756 -1.308 -5.384 1.00 88.62 111 VAL A CA 1
ATOM 893 C C . VAL A 1 111 ? -4.222 -1.415 -5.762 1.00 88.62 111 VAL A C 1
ATOM 895 O O . VAL A 1 111 ? -4.894 -0.388 -5.867 1.00 88.62 111 VAL A O 1
ATOM 898 N N . ASN A 1 112 ? -4.691 -2.642 -5.956 1.00 88.69 112 ASN A N 1
ATOM 899 C CA . ASN A 1 112 ? -6.089 -2.949 -6.226 1.00 88.69 112 ASN A CA 1
ATOM 900 C C . ASN A 1 112 ? -6.440 -4.351 -5.718 1.00 88.69 112 ASN A C 1
ATOM 902 O O . ASN A 1 112 ? -5.571 -5.223 -5.662 1.00 88.69 112 ASN A O 1
ATOM 906 N N . PHE A 1 113 ? -7.701 -4.583 -5.389 1.00 90.25 113 PHE A N 1
ATOM 907 C CA . PHE A 1 113 ? -8.261 -5.911 -5.221 1.00 90.25 113 PHE A CA 1
ATOM 908 C C . PHE A 1 113 ? -8.751 -6.449 -6.566 1.00 90.25 113 PHE A C 1
ATOM 910 O O . PHE A 1 113 ? -9.365 -5.743 -7.364 1.00 90.25 113 PHE A O 1
ATOM 917 N N . ASN A 1 114 ? -8.533 -7.742 -6.788 1.00 88.12 114 ASN A N 1
ATOM 918 C CA . ASN A 1 114 ? -9.229 -8.512 -7.814 1.00 88.12 114 ASN A CA 1
ATOM 919 C C . ASN A 1 114 ? -9.903 -9.708 -7.141 1.00 88.12 114 ASN A C 1
ATOM 921 O O . ASN A 1 114 ? -9.268 -10.725 -6.854 1.00 88.12 114 ASN A O 1
ATOM 925 N N . GLY A 1 115 ? -11.181 -9.549 -6.793 1.00 88.00 115 GLY A N 1
ATOM 926 C CA . GLY A 1 115 ? -11.860 -10.472 -5.887 1.00 88.00 115 GLY A CA 1
ATOM 927 C C . GLY A 1 115 ? -11.144 -10.529 -4.533 1.00 88.00 115 GLY A C 1
ATOM 928 O O . GLY A 1 115 ? -11.076 -9.529 -3.824 1.00 88.00 115 GLY A O 1
ATOM 929 N N . ASN A 1 116 ? -10.585 -11.695 -4.194 1.00 90.50 116 ASN A N 1
ATOM 930 C CA . ASN A 1 116 ? -9.825 -11.908 -2.953 1.00 90.50 116 ASN A CA 1
ATOM 931 C C . ASN A 1 116 ? -8.304 -11.744 -3.124 1.00 90.50 116 ASN A C 1
ATOM 933 O O . ASN A 1 116 ? -7.562 -11.900 -2.155 1.00 90.50 116 ASN A O 1
ATOM 937 N N . ASN A 1 117 ? -7.836 -11.470 -4.342 1.00 94.38 117 ASN A N 1
ATOM 938 C CA . ASN A 1 117 ? -6.417 -11.351 -4.650 1.00 94.38 117 ASN A CA 1
ATOM 939 C C . ASN A 1 117 ? -5.965 -9.893 -4.607 1.00 94.38 117 ASN A C 1
ATOM 941 O O . ASN A 1 117 ? -6.757 -8.962 -4.766 1.00 94.38 117 ASN A O 1
ATOM 945 N N . ILE A 1 118 ? -4.663 -9.713 -4.427 1.00 94.94 118 ILE A N 1
ATOM 946 C CA . ILE A 1 118 ? -3.992 -8.421 -4.371 1.00 94.94 118 ILE A CA 1
ATOM 947 C C . ILE A 1 118 ? -3.316 -8.187 -5.715 1.00 94.94 118 ILE A C 1
ATOM 949 O O . ILE A 1 118 ? -2.537 -9.021 -6.169 1.00 94.94 118 ILE A O 1
ATOM 953 N N . GLN A 1 119 ? -3.577 -7.041 -6.331 1.00 92.69 119 GLN A N 1
ATOM 954 C CA . GLN A 1 119 ? -2.894 -6.574 -7.530 1.00 92.69 119 GLN A CA 1
ATOM 955 C C . GLN A 1 119 ? -2.001 -5.383 -7.201 1.00 92.69 119 GLN A C 1
ATOM 957 O O . GLN A 1 119 ? -2.429 -4.418 -6.565 1.00 92.69 119 GLN A O 1
ATOM 962 N N . VAL A 1 120 ? -0.756 -5.436 -7.672 1.00 91.19 120 VAL A N 1
ATOM 963 C CA . VAL A 1 120 ? 0.190 -4.318 -7.618 1.00 91.19 120 VAL A CA 1
ATOM 964 C C . VAL A 1 120 ? 0.584 -3.939 -9.036 1.00 91.19 120 VAL A C 1
ATOM 966 O O . VAL A 1 120 ? 1.210 -4.724 -9.748 1.00 91.19 120 VAL A O 1
ATOM 969 N N . PHE A 1 121 ? 0.227 -2.723 -9.440 1.00 87.94 121 PHE A N 1
ATOM 970 C CA . PHE A 1 121 ? 0.613 -2.139 -10.718 1.00 87.94 121 PHE A CA 1
ATOM 971 C C . PHE A 1 121 ? 1.917 -1.350 -10.570 1.00 87.94 121 PHE A C 1
ATOM 973 O O . PHE A 1 121 ? 1.965 -0.356 -9.844 1.00 87.94 121 PHE A O 1
ATOM 980 N N . PHE A 1 122 ? 2.964 -1.762 -11.285 1.00 85.56 122 PHE A N 1
ATOM 981 C CA . PHE A 1 122 ? 4.272 -1.108 -11.301 1.00 85.56 122 PHE A CA 1
ATOM 982 C C . PHE A 1 122 ? 4.366 -0.126 -12.476 1.00 85.56 122 PHE A C 1
ATOM 984 O O . PHE A 1 122 ? 4.576 -0.537 -13.615 1.00 85.56 122 PHE A O 1
ATOM 991 N N . VAL A 1 123 ? 4.301 1.183 -12.204 1.00 77.81 123 VAL A N 1
ATOM 992 C CA . VAL A 1 123 ? 4.189 2.239 -13.239 1.00 77.81 123 VAL A CA 1
ATOM 993 C C . VAL A 1 123 ? 5.351 2.254 -14.229 1.00 77.81 123 VAL A C 1
ATOM 995 O O . VAL A 1 123 ? 5.172 2.599 -15.385 1.00 77.81 123 VAL A O 1
ATOM 998 N N . ARG A 1 124 ? 6.564 1.933 -13.774 1.00 73.38 124 ARG A N 1
ATOM 999 C CA . ARG A 1 124 ? 7.758 1.872 -14.638 1.00 73.38 124 ARG A CA 1
ATOM 1000 C C . ARG A 1 124 ? 8.096 0.465 -15.114 1.00 73.38 124 ARG A C 1
ATOM 1002 O O . ARG A 1 124 ? 9.006 0.308 -15.919 1.00 73.38 124 ARG A O 1
ATOM 1009 N N . GLY A 1 125 ? 7.4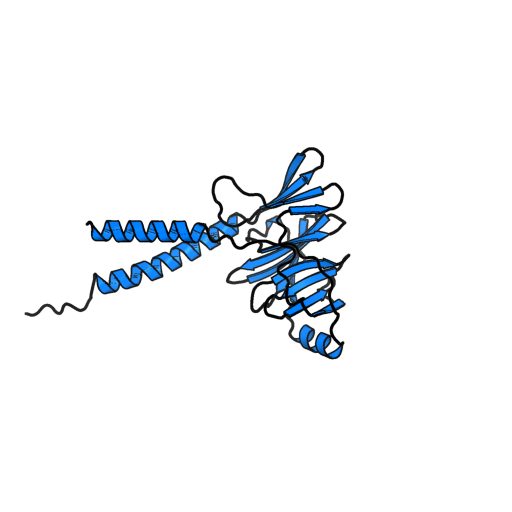39 -0.539 -14.543 1.00 69.19 125 GLY A N 1
ATOM 1010 C CA . GLY A 1 125 ? 7.633 -1.931 -14.925 1.00 69.19 125 GLY A CA 1
ATOM 1011 C C . GLY A 1 125 ? 6.722 -2.353 -16.070 1.00 69.19 125 GLY A C 1
ATOM 1012 O O . GLY A 1 125 ? 6.963 -3.410 -16.636 1.00 69.19 125 GLY A O 1
ATOM 1013 N N . ASP A 1 126 ? 5.691 -1.558 -16.380 1.00 79.69 126 ASP A N 1
ATOM 1014 C CA . ASP A 1 126 ? 4.612 -1.884 -17.318 1.00 79.69 126 ASP A CA 1
ATOM 1015 C C . ASP A 1 126 ? 3.982 -3.261 -17.036 1.00 79.69 126 ASP A C 1
ATOM 1017 O O . ASP A 1 126 ? 3.546 -3.977 -17.938 1.00 79.69 126 ASP A O 1
ATOM 1021 N N . VAL A 1 127 ? 3.934 -3.641 -15.754 1.00 87.12 127 VAL A N 1
ATOM 1022 C CA . VAL A 1 127 ? 3.403 -4.928 -15.294 1.00 87.12 127 VAL A CA 1
ATOM 1023 C C . VAL A 1 127 ? 2.484 -4.771 -14.100 1.00 87.12 127 VAL A C 1
ATOM 1025 O O . VAL A 1 127 ? 2.678 -3.906 -13.240 1.00 87.12 127 VAL A O 1
ATOM 1028 N N . ILE A 1 128 ? 1.510 -5.669 -14.029 1.00 89.88 128 ILE A N 1
ATOM 1029 C CA . ILE A 1 128 ? 0.642 -5.852 -12.873 1.00 89.88 128 ILE A CA 1
ATOM 1030 C C . ILE A 1 128 ? 0.901 -7.249 -12.335 1.00 89.88 128 ILE A C 1
ATOM 1032 O O . ILE A 1 128 ? 0.812 -8.219 -13.084 1.00 89.88 128 ILE A O 1
ATOM 1036 N N . ILE A 1 129 ? 1.233 -7.350 -11.053 1.00 92.94 129 ILE A N 1
ATOM 1037 C CA . ILE A 1 129 ? 1.431 -8.633 -10.379 1.00 92.94 129 ILE A CA 1
ATOM 1038 C C . ILE A 1 129 ? 0.217 -8.891 -9.496 1.00 92.94 129 ILE A C 1
ATOM 1040 O O . ILE A 1 129 ? -0.082 -8.078 -8.623 1.00 92.94 129 ILE A O 1
ATOM 1044 N N . GLU A 1 130 ? -0.458 -10.015 -9.721 1.00 94.50 130 GLU A N 1
ATOM 1045 C CA . GLU A 1 130 ? -1.552 -10.507 -8.890 1.00 94.50 130 GLU A CA 1
ATOM 1046 C C . GLU A 1 130 ? -1.092 -11.681 -8.033 1.00 94.50 130 GLU A C 1
ATOM 1048 O O . GLU A 1 130 ? -0.495 -12.639 -8.530 1.00 94.50 130 GLU A O 1
ATOM 1053 N N . PHE A 1 131 ? -1.382 -11.610 -6.741 1.00 96.06 131 PHE A N 1
ATOM 1054 C CA . PHE A 1 131 ? -0.985 -12.616 -5.768 1.00 96.06 131 PHE A CA 1
ATOM 1055 C C . PHE A 1 131 ? -2.034 -12.775 -4.668 1.00 96.06 131 PHE A C 1
ATOM 1057 O O . PHE A 1 131 ? -2.866 -11.898 -4.431 1.00 96.06 131 PHE A O 1
ATOM 1064 N N . THR A 1 132 ? -2.006 -13.923 -4.001 1.00 96.06 132 THR A N 1
ATOM 1065 C CA . THR A 1 132 ? -2.875 -14.218 -2.860 1.00 96.06 132 THR A CA 1
ATOM 1066 C C . THR A 1 132 ? -2.419 -13.466 -1.613 1.00 96.06 132 THR A C 1
ATOM 1068 O O . THR A 1 132 ? -1.300 -12.956 -1.534 1.00 96.06 132 THR A O 1
ATOM 1071 N N . LYS A 1 133 ? -3.263 -13.445 -0.581 1.00 93.62 133 LYS A N 1
ATOM 1072 C CA . LYS A 1 133 ? -2.908 -12.893 0.732 1.00 93.62 133 LYS A CA 1
ATOM 1073 C C . LYS A 1 133 ? -1.655 -13.557 1.326 1.00 93.62 133 LYS A C 1
ATOM 1075 O O . LYS A 1 133 ? -0.834 -12.890 1.950 1.00 93.62 133 LYS A O 1
ATOM 1080 N N . GLU A 1 134 ? -1.443 -14.837 1.053 1.00 94.44 134 GLU A N 1
ATOM 1081 C CA . GLU A 1 134 ? -0.276 -15.616 1.477 1.00 94.44 134 GLU A CA 1
ATOM 1082 C C . GLU A 1 134 ? 0.970 -15.372 0.602 1.00 94.44 134 GLU A C 1
ATOM 1084 O O . GLU A 1 134 ? 2.004 -16.006 0.804 1.00 94.44 134 GLU A O 1
ATOM 1089 N N . CYS A 1 135 ? 0.907 -14.410 -0.329 1.00 94.56 135 CYS A N 1
ATOM 1090 C CA . CYS A 1 135 ? 1.980 -14.054 -1.257 1.00 94.56 135 CYS A CA 1
ATOM 1091 C C . CYS A 1 135 ? 2.324 -15.174 -2.249 1.00 94.56 135 CYS A C 1
ATOM 1093 O O . CYS A 1 135 ? 3.481 -15.349 -2.633 1.00 94.56 135 CYS A O 1
ATOM 1095 N N . GLU A 1 136 ? 1.311 -15.913 -2.698 1.00 95.06 136 GLU A N 1
ATOM 1096 C CA . GLU A 1 136 ? 1.438 -16.870 -3.796 1.00 95.06 136 GLU A CA 1
ATOM 1097 C C . GLU A 1 136 ? 1.053 -16.197 -5.116 1.00 95.06 136 GLU A C 1
ATOM 1099 O O . GLU A 1 136 ? 0.035 -15.509 -5.192 1.00 95.06 136 GLU A O 1
ATOM 1104 N N . LEU A 1 137 ? 1.859 -16.386 -6.163 1.00 95.25 137 LEU A N 1
ATOM 1105 C CA . LEU A 1 137 ? 1.581 -15.814 -7.480 1.00 95.25 137 LEU A CA 1
ATOM 1106 C C . LEU A 1 137 ? 0.281 -16.389 -8.057 1.00 95.25 137 LEU A C 1
ATOM 1108 O O . LEU A 1 137 ? 0.137 -17.606 -8.168 1.00 95.25 137 LEU A O 1
ATOM 1112 N N . VAL A 1 138 ? -0.613 -15.504 -8.495 1.00 95.56 138 VAL A N 1
ATOM 1113 C CA . VAL A 1 138 ? -1.812 -15.866 -9.258 1.00 95.56 138 VAL A CA 1
ATOM 1114 C C . VAL A 1 138 ? -1.551 -15.671 -10.746 1.00 95.56 138 VAL A C 1
ATOM 1116 O O . VAL A 1 138 ? -1.681 -16.621 -11.515 1.00 95.56 138 VAL A O 1
ATOM 1119 N N . ALA A 1 139 ? -1.168 -14.454 -11.141 1.00 94.69 139 ALA A N 1
ATOM 1120 C CA . ALA A 1 139 ? -0.926 -14.090 -12.532 1.00 94.69 139 ALA A CA 1
ATOM 1121 C C . ALA A 1 139 ? -0.077 -12.816 -12.642 1.00 94.69 139 ALA A C 1
ATOM 1123 O O . ALA A 1 139 ? -0.005 -12.009 -11.711 1.00 94.69 139 ALA A O 1
ATOM 1124 N N . ILE A 1 140 ? 0.542 -12.606 -13.805 1.00 93.44 140 ILE A N 1
ATOM 1125 C CA . ILE A 1 140 ? 1.176 -11.331 -14.165 1.00 93.44 140 ILE A CA 1
ATOM 1126 C C . ILE A 1 140 ? 0.591 -10.848 -15.481 1.00 93.44 140 ILE A C 1
ATOM 1128 O O . ILE A 1 140 ? 0.501 -11.613 -16.440 1.00 93.44 140 ILE A O 1
ATOM 1132 N N . TYR A 1 141 ? 0.240 -9.570 -15.535 1.00 89.75 141 TYR A N 1
ATOM 1133 C CA . TYR A 1 141 ? -0.396 -8.944 -16.685 1.00 89.75 141 TYR A CA 1
ATOM 1134 C C . TYR A 1 141 ? 0.472 -7.834 -17.267 1.00 89.75 141 TYR A C 1
ATOM 1136 O O . TYR A 1 141 ? 1.288 -7.225 -16.567 1.00 89.75 141 TYR A O 1
ATOM 1144 N N . ASP A 1 142 ? 0.267 -7.555 -18.550 1.00 86.06 142 ASP A N 1
ATOM 1145 C CA . ASP A 1 142 ? 0.705 -6.304 -19.158 1.00 86.06 142 ASP A CA 1
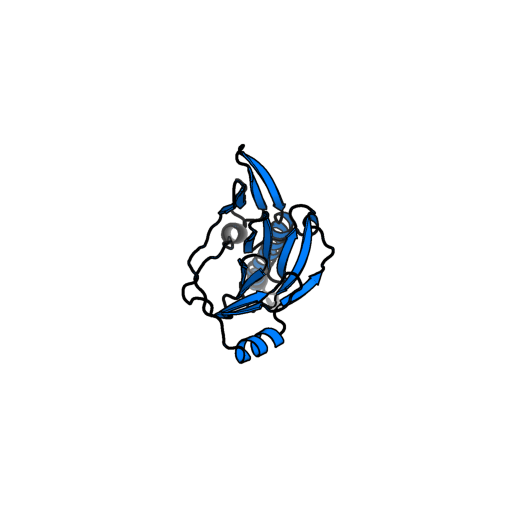ATOM 1146 C C . ASP A 1 142 ? -0.098 -5.137 -18.590 1.00 86.06 142 ASP A C 1
ATOM 1148 O O . ASP A 1 142 ? -1.330 -5.181 -18.505 1.00 86.06 142 ASP A O 1
ATOM 1152 N N . ALA A 1 143 ? 0.606 -4.072 -18.218 1.00 77.12 143 ALA A N 1
ATOM 1153 C CA . ALA A 1 143 ? -0.053 -2.836 -17.861 1.00 77.12 143 ALA A CA 1
ATOM 1154 C C . ALA A 1 143 ? -0.587 -2.121 -19.112 1.00 77.12 143 ALA A C 1
ATOM 1156 O O . ALA A 1 143 ? 0.126 -2.016 -20.115 1.00 77.12 143 ALA A O 1
ATOM 1157 N N . PRO A 1 144 ? -1.808 -1.563 -19.069 1.00 68.25 144 PRO A N 1
ATOM 1158 C CA . PRO A 1 144 ? -2.302 -0.723 -20.150 1.00 68.25 144 PRO A CA 1
ATOM 1159 C C . PRO A 1 144 ? -1.406 0.512 -20.319 1.00 68.25 144 PRO A C 1
ATOM 1161 O O . PRO A 1 144 ? -1.136 1.216 -19.343 1.00 68.25 144 PRO A O 1
ATOM 1164 N N . ALA A 1 145 ? -1.006 0.810 -21.560 1.00 57.88 145 ALA A N 1
ATOM 1165 C CA . ALA A 1 145 ? -0.146 1.952 -21.899 1.00 57.88 145 ALA A CA 1
ATOM 1166 C C . ALA A 1 145 ? -0.725 3.326 -21.483 1.00 57.88 145 ALA A C 1
ATOM 1168 O O . ALA A 1 145 ? 0.034 4.272 -21.288 1.00 57.88 145 ALA A O 1
ATOM 1169 N N . ASP A 1 146 ? -2.049 3.419 -21.298 1.00 54.25 146 ASP A N 1
ATOM 1170 C CA . ASP A 1 146 ? -2.793 4.646 -20.977 1.00 54.25 146 ASP A CA 1
ATOM 1171 C C . ASP A 1 146 ? -3.453 4.594 -19.581 1.00 54.25 146 ASP A C 1
ATOM 1173 O O . ASP A 1 146 ? -4.612 4.965 -19.405 1.00 54.25 146 ASP A O 1
ATOM 1177 N N . THR A 1 147 ? -2.730 4.158 -18.546 1.00 51.41 147 THR A N 1
ATOM 1178 C CA . THR A 1 147 ? -3.225 4.051 -17.151 1.00 51.41 147 THR A CA 1
ATOM 1179 C C . THR A 1 147 ? -3.421 5.410 -16.439 1.00 51.41 147 THR A C 1
ATOM 1181 O O . THR A 1 147 ? -3.240 5.559 -15.229 1.00 51.41 147 THR A O 1
ATOM 1184 N N . GLU A 1 148 ? -3.816 6.449 -17.182 1.00 43.28 148 GLU A N 1
ATOM 1185 C CA . GLU A 1 148 ? -4.351 7.690 -16.614 1.00 43.28 148 GLU A CA 1
ATOM 1186 C C . GLU A 1 148 ? -5.811 7.544 -16.140 1.00 43.28 148 GLU A C 1
ATOM 1188 O O . GLU A 1 148 ? -6.243 8.311 -15.270 1.00 43.28 148 GLU A O 1
ATOM 1193 N N . SER A 1 149 ? -6.555 6.557 -16.656 1.00 40.09 149 SER A N 1
ATOM 1194 C CA . SER A 1 149 ? -7.857 6.100 -16.151 1.00 40.09 149 SER A CA 1
ATOM 1195 C C . SER A 1 149 ? -7.613 5.188 -14.944 1.00 40.09 149 SER A C 1
ATOM 1197 O O . SER A 1 149 ? -7.022 4.130 -15.057 1.00 40.09 149 SER A O 1
ATOM 1199 N N . SER A 1 150 ? -7.928 5.519 -13.700 1.00 45.56 150 SER A N 1
ATOM 1200 C CA . SER A 1 150 ? -9.171 6.070 -13.178 1.00 45.56 150 SER A CA 1
ATOM 1201 C C . SER A 1 150 ? -8.858 6.643 -11.791 1.00 45.56 150 SER A C 1
ATOM 1203 O O . SER A 1 150 ? -9.232 6.122 -10.751 1.00 45.56 150 SER A O 1
ATOM 1205 N N . LYS A 1 151 ? -8.121 7.754 -11.792 1.00 52.47 151 LYS A N 1
ATOM 1206 C CA . LYS A 1 151 ? -7.625 8.502 -10.628 1.00 52.47 151 LYS A CA 1
ATOM 1207 C C . LYS A 1 151 ? -8.745 8.993 -9.680 1.00 52.47 151 LYS A C 1
ATOM 1209 O O . LYS A 1 151 ? -9.024 10.193 -9.625 1.00 52.47 151 LYS A O 1
ATOM 1214 N N . SER A 1 152 ? -9.389 8.101 -8.924 1.00 52.34 152 SER A N 1
ATOM 1215 C CA . SER A 1 152 ? -10.455 8.462 -7.981 1.00 52.34 152 SER A CA 1
ATOM 1216 C C . SER A 1 152 ? -9.913 8.755 -6.581 1.00 52.34 152 SER A C 1
ATOM 1218 O O . SER A 1 152 ? -9.024 8.075 -6.079 1.00 52.34 152 SER A O 1
ATOM 1220 N N . LYS A 1 153 ? -10.464 9.791 -5.937 1.00 59.84 153 LYS A N 1
ATOM 1221 C CA . LYS A 1 153 ? -10.159 10.180 -4.541 1.00 59.84 153 LYS A CA 1
ATOM 1222 C C . LYS A 1 153 ? -11.189 9.636 -3.545 1.00 59.84 153 LYS A C 1
ATOM 1224 O O . LYS A 1 153 ? -11.144 9.979 -2.360 1.00 59.84 153 LYS A O 1
ATOM 1229 N N . THR A 1 154 ? -12.154 8.883 -4.060 1.00 62.16 154 THR A N 1
ATOM 1230 C CA . THR A 1 154 ? -13.364 8.429 -3.380 1.00 62.16 154 THR A CA 1
ATOM 1231 C C . THR A 1 154 ? -13.757 7.066 -3.929 1.00 62.16 154 THR A C 1
ATOM 1233 O O . THR A 1 154 ? -13.572 6.809 -5.119 1.00 62.16 154 THR A O 1
ATOM 1236 N N . MET A 1 155 ? -14.313 6.206 -3.091 1.00 68.88 155 MET A N 1
ATOM 1237 C CA . MET A 1 155 ? -14.704 4.859 -3.482 1.00 68.88 155 MET A CA 1
ATOM 1238 C C . MET A 1 155 ? -15.972 4.447 -2.746 1.00 68.88 155 MET A C 1
ATOM 1240 O O . MET A 1 155 ? -16.131 4.750 -1.565 1.00 68.88 155 MET A O 1
ATOM 1244 N N . GLU A 1 156 ? -16.872 3.775 -3.451 1.00 67.00 156 GLU A N 1
ATOM 1245 C CA . GLU A 1 156 ? -18.127 3.257 -2.910 1.00 67.00 156 GLU A CA 1
ATOM 1246 C C . GLU A 1 156 ? -18.092 1.734 -2.972 1.00 67.00 156 GLU A C 1
ATOM 1248 O O . GLU A 1 156 ? -17.784 1.167 -4.018 1.00 67.00 156 GLU A O 1
ATOM 1253 N N . THR A 1 157 ? -18.395 1.076 -1.854 1.00 66.56 157 THR A N 1
ATOM 1254 C CA . THR A 1 157 ? -18.577 -0.380 -1.800 1.00 66.56 157 THR A CA 1
ATOM 1255 C C . THR A 1 157 ? -19.796 -0.696 -0.932 1.00 66.56 157 THR A C 1
ATOM 1257 O O . THR A 1 157 ? -19.841 -0.369 0.260 1.00 66.56 157 THR A O 1
ATOM 1260 N N . GLY A 1 158 ? -20.848 -1.247 -1.546 1.00 69.44 158 GLY A N 1
ATOM 1261 C CA . GLY A 1 158 ? -22.160 -1.398 -0.904 1.00 69.44 158 GLY A CA 1
ATOM 1262 C C . GLY A 1 158 ? -22.692 -0.070 -0.342 1.00 69.44 158 GLY A C 1
ATOM 1263 O O . GLY A 1 158 ? -22.758 0.925 -1.056 1.00 69.44 158 GLY A O 1
ATOM 1264 N N . ASP A 1 159 ? -23.019 -0.046 0.955 1.00 58.78 159 ASP A N 1
ATOM 1265 C CA . ASP A 1 159 ? -23.516 1.144 1.676 1.00 58.78 159 ASP A CA 1
ATOM 1266 C C . ASP A 1 159 ? -22.399 1.997 2.319 1.00 58.78 159 ASP A C 1
ATOM 1268 O O . ASP A 1 159 ? -22.668 2.878 3.146 1.00 58.78 159 ASP A O 1
ATOM 1272 N N . ARG A 1 160 ? -21.127 1.701 2.026 1.00 68.38 160 ARG A N 1
ATOM 1273 C CA . ARG A 1 160 ? -19.968 2.369 2.632 1.00 68.38 160 ARG A CA 1
ATOM 1274 C C . ARG A 1 160 ? -19.300 3.274 1.608 1.00 68.38 160 ARG A C 1
ATOM 1276 O O . ARG A 1 160 ? -18.875 2.825 0.545 1.00 68.38 160 ARG A O 1
ATOM 1283 N N . TYR A 1 161 ? -19.148 4.540 1.975 1.00 73.31 161 TYR A N 1
ATOM 1284 C CA . TYR A 1 161 ? -18.417 5.521 1.188 1.00 73.31 161 TYR A CA 1
ATOM 1285 C C . TYR A 1 161 ? -17.059 5.771 1.828 1.00 73.31 161 TYR A C 1
ATOM 1287 O O . TYR A 1 161 ? -16.965 6.049 3.021 1.00 73.31 161 TYR A O 1
ATOM 1295 N N . TYR A 1 162 ? -15.994 5.696 1.047 1.00 77.25 162 TYR A N 1
ATOM 1296 C CA . TYR A 1 162 ? -14.648 5.977 1.509 1.00 77.25 162 TYR A CA 1
ATOM 1297 C C . TYR A 1 162 ? -14.111 7.194 0.787 1.00 77.25 162 TYR A C 1
ATOM 1299 O O . TYR A 1 162 ? -14.179 7.311 -0.437 1.00 77.25 162 TYR A O 1
ATOM 1307 N N . ALA A 1 163 ? -13.561 8.118 1.558 1.00 70.56 163 ALA A N 1
ATOM 1308 C CA . ALA A 1 163 ? -12.979 9.328 1.029 1.00 70.56 163 ALA A CA 1
ATOM 1309 C C . ALA A 1 163 ? -11.679 9.655 1.728 1.00 70.56 163 ALA A C 1
ATOM 1311 O O . ALA A 1 163 ? -11.495 9.481 2.934 1.00 70.56 163 ALA A O 1
ATOM 1312 N N . ILE A 1 164 ? -10.792 10.236 0.942 1.00 72.94 164 ILE A N 1
ATOM 1313 C CA . ILE A 1 164 ? -9.601 10.862 1.464 1.00 72.94 164 ILE A CA 1
ATOM 1314 C C . ILE A 1 164 ? -10.001 12.152 2.192 1.00 72.94 164 ILE A C 1
ATOM 1316 O O . ILE A 1 164 ? -10.575 13.069 1.591 1.00 72.94 164 ILE A O 1
ATOM 1320 N N . ASN A 1 165 ? -9.657 12.261 3.478 1.00 68.19 165 ASN A N 1
ATOM 1321 C CA . ASN A 1 165 ? -9.910 13.488 4.226 1.00 68.19 165 ASN A CA 1
ATOM 1322 C C . ASN A 1 165 ? -8.984 14.613 3.755 1.00 68.19 165 ASN A C 1
ATOM 1324 O O . ASN A 1 165 ? -7.758 14.487 3.782 1.00 68.19 165 ASN A O 1
ATOM 1328 N N . LYS A 1 166 ? -9.567 15.760 3.404 1.00 56.31 166 LYS A N 1
ATOM 1329 C CA . LYS A 1 166 ? -8.833 17.015 3.223 1.00 56.31 166 LYS A CA 1
ATOM 1330 C C . LYS A 1 166 ? -8.957 17.826 4.505 1.00 56.31 166 LYS A C 1
ATOM 1332 O O . LYS A 1 166 ? -9.989 18.460 4.732 1.00 56.31 166 LYS A O 1
ATOM 1337 N N . SER A 1 167 ? -7.916 17.849 5.336 1.00 46.75 167 SER A N 1
ATOM 1338 C CA . SER A 1 167 ? -7.894 18.820 6.434 1.00 46.75 167 SER A CA 1
ATOM 1339 C C . SER A 1 167 ? -7.924 20.244 5.850 1.00 46.75 167 SER A C 1
ATOM 1341 O O . SER A 1 167 ? -7.237 20.551 4.876 1.00 46.75 167 SER A O 1
ATOM 1343 N N . LYS A 1 168 ? -8.751 21.128 6.422 1.00 39.50 168 LYS A N 1
ATOM 1344 C CA . LYS A 1 168 ? -9.005 22.485 5.896 1.00 39.50 168 LYS A CA 1
ATOM 1345 C C . LYS A 1 168 ? -7.805 23.440 5.980 1.00 39.50 168 LYS A C 1
ATOM 1347 O O . LYS A 1 168 ? -7.895 24.540 5.446 1.00 39.50 168 LYS A O 1
ATOM 1352 N N . PHE A 1 169 ? -6.722 23.069 6.666 1.00 35.69 169 PHE A N 1
ATOM 1353 C CA . PHE A 1 169 ? -5.645 24.007 7.003 1.00 35.69 169 PHE A CA 1
ATOM 1354 C C . PHE A 1 169 ? -4.348 23.800 6.216 1.00 35.69 169 PHE A C 1
ATOM 1356 O O . PHE A 1 169 ? -3.527 24.710 6.151 1.00 35.69 169 PHE A O 1
ATOM 1363 N N . THR A 1 170 ? -4.173 22.654 5.556 1.00 38.03 170 THR A N 1
ATOM 1364 C CA . THR A 1 170 ? -2.982 22.382 4.750 1.00 38.03 170 THR A CA 1
ATOM 1365 C C . THR A 1 170 ? -3.329 21.432 3.610 1.00 38.03 170 THR A C 1
ATOM 1367 O O . THR A 1 170 ? -3.616 20.264 3.850 1.00 38.03 170 THR A O 1
ATOM 1370 N N . ASN A 1 171 ? -3.202 21.888 2.362 1.00 39.19 171 ASN A N 1
ATOM 1371 C CA . ASN A 1 171 ? -3.177 21.031 1.163 1.00 39.19 171 ASN A CA 1
ATOM 1372 C C . ASN A 1 171 ? -1.930 20.107 1.110 1.00 39.19 171 ASN A C 1
ATOM 1374 O O . ASN A 1 171 ? -1.587 19.587 0.051 1.00 39.19 171 ASN A O 1
ATOM 1378 N N . LEU A 1 172 ? -1.240 19.917 2.240 1.00 40.69 172 LEU A N 1
ATOM 1379 C CA . LEU A 1 172 ? -0.132 18.990 2.389 1.00 40.69 172 LEU A CA 1
ATOM 1380 C C . LEU A 1 172 ? -0.709 17.578 2.462 1.00 40.69 172 LEU A C 1
ATOM 1382 O O . LEU A 1 172 ? -1.376 17.244 3.434 1.00 40.69 172 LEU A O 1
ATOM 1386 N N . ILE A 1 173 ? -0.449 16.814 1.402 1.00 51.00 173 ILE A N 1
ATOM 1387 C CA . ILE A 1 173 ? -0.489 15.352 1.281 1.00 51.00 173 ILE A CA 1
ATOM 1388 C C . ILE A 1 173 ? -1.619 14.663 2.070 1.00 51.00 173 ILE A C 1
ATOM 1390 O O . ILE A 1 173 ? -1.597 14.515 3.293 1.00 51.00 173 ILE A O 1
ATOM 1394 N N . PHE A 1 174 ? -2.599 14.190 1.305 1.00 58.62 174 PHE A N 1
ATOM 1395 C CA . PHE A 1 174 ? -3.625 13.242 1.719 1.00 58.62 174 PHE A CA 1
ATOM 1396 C C . PHE A 1 174 ? -3.054 12.161 2.646 1.00 58.62 174 PHE A C 1
ATOM 1398 O O . PHE A 1 174 ? -2.198 11.389 2.233 1.00 58.62 174 PHE A O 1
ATOM 1405 N N . SER A 1 175 ? -3.490 12.126 3.903 1.00 65.50 175 SER A N 1
ATOM 1406 C CA . SER A 1 175 ? -2.904 11.210 4.891 1.00 65.50 175 SER A CA 1
ATOM 1407 C C . SER A 1 175 ? -3.927 10.540 5.796 1.00 65.50 175 SER A C 1
ATOM 1409 O O . SER A 1 175 ? -3.544 9.749 6.642 1.00 65.50 175 SER A O 1
ATOM 1411 N N . GLN A 1 176 ? -5.222 10.782 5.593 1.00 77.88 176 GLN A N 1
ATOM 1412 C CA . GLN A 1 176 ? -6.274 10.056 6.298 1.00 77.88 176 GLN A CA 1
ATOM 1413 C C . GLN A 1 176 ? -7.257 9.444 5.309 1.00 77.88 176 GLN A C 1
ATOM 1415 O O . GLN A 1 176 ? -7.731 10.128 4.394 1.00 77.88 176 GLN A O 1
ATOM 1420 N N . LEU A 1 177 ? -7.591 8.179 5.546 1.00 83.50 177 LEU A N 1
ATOM 1421 C CA . LEU A 1 177 ? -8.704 7.503 4.894 1.00 83.50 177 LEU A CA 1
ATOM 1422 C C . LEU A 1 177 ? -9.893 7.510 5.855 1.00 83.50 177 LEU A C 1
ATOM 1424 O O . LEU A 1 177 ? -9.775 7.089 7.009 1.00 83.50 177 LEU A O 1
ATOM 1428 N N . ILE A 1 178 ? -11.031 8.019 5.392 1.00 84.31 178 ILE A N 1
ATOM 1429 C CA . ILE A 1 178 ? -12.273 8.079 6.160 1.00 84.31 178 ILE A CA 1
ATOM 1430 C C . ILE A 1 178 ? -13.298 7.167 5.515 1.00 84.31 178 ILE A C 1
ATOM 1432 O O . ILE A 1 178 ? -13.486 7.212 4.303 1.00 84.31 178 ILE A O 1
ATOM 1436 N N . ARG A 1 179 ? -14.001 6.411 6.353 1.00 86.25 179 ARG A N 1
ATOM 1437 C CA . ARG A 1 179 ? -15.246 5.734 6.015 1.00 86.25 179 ARG A CA 1
ATOM 1438 C C . ARG A 1 179 ? -16.423 6.580 6.488 1.00 86.25 179 ARG A C 1
ATOM 1440 O O . ARG A 1 179 ? -16.475 6.974 7.650 1.00 86.25 179 ARG A O 1
ATOM 1447 N N . GLU A 1 180 ? -17.365 6.829 5.599 1.00 82.75 180 GLU A N 1
ATOM 1448 C CA . GLU A 1 180 ? -18.640 7.484 5.852 1.00 82.75 180 GLU A CA 1
ATOM 1449 C C . GLU A 1 180 ? -19.766 6.461 5.696 1.00 82.75 180 GLU A C 1
ATOM 1451 O O . GLU A 1 180 ? -19.823 5.719 4.712 1.00 82.75 180 GLU A O 1
ATOM 1456 N N . SER A 1 181 ? -20.631 6.375 6.703 1.00 78.31 181 SER A N 1
ATOM 1457 C CA . SER A 1 181 ? -21.820 5.526 6.659 1.00 78.31 181 SER A CA 1
ATOM 1458 C C . SER A 1 181 ? -22.969 6.219 5.920 1.00 78.31 181 SER A C 1
ATOM 1460 O O . SER A 1 181 ? -22.990 7.443 5.779 1.00 78.31 181 SER A O 1
ATOM 1462 N N . ALA A 1 182 ? -24.000 5.454 5.551 1.00 75.38 182 ALA A N 1
ATOM 1463 C CA . ALA A 1 182 ? -25.248 5.994 5.004 1.00 75.38 182 ALA A CA 1
ATOM 1464 C C . ALA A 1 182 ? -25.950 7.022 5.926 1.00 75.38 182 ALA A C 1
ATOM 1466 O O . ALA A 1 182 ? -26.727 7.846 5.449 1.00 75.38 182 ALA A O 1
ATOM 1467 N N . SER A 1 183 ? -25.677 7.011 7.239 1.00 76.44 183 SER A N 1
ATOM 1468 C CA . SER A 1 183 ? -26.197 8.002 8.196 1.00 76.44 183 SER A CA 1
ATOM 1469 C C . SER A 1 183 ? -25.358 9.288 8.278 1.00 76.44 183 SER A C 1
ATOM 1471 O O . SER A 1 183 ? -25.725 10.204 9.016 1.00 76.44 183 SER A O 1
ATOM 1473 N N . GLY A 1 184 ? -24.250 9.375 7.532 1.00 75.88 184 GLY A N 1
ATOM 1474 C CA . GLY A 1 184 ? -23.319 10.507 7.538 1.00 75.88 184 GLY A CA 1
ATOM 1475 C C . GLY A 1 184 ? -22.288 10.472 8.671 1.00 75.88 184 GLY A C 1
ATOM 1476 O O . GLY A 1 184 ? -21.569 11.452 8.885 1.00 75.88 184 GLY A O 1
ATOM 1477 N N . GLU A 1 185 ? -22.201 9.368 9.418 1.00 83.12 185 GLU A N 1
ATOM 1478 C CA . GLU A 1 185 ? -21.164 9.174 10.432 1.00 83.12 185 GLU A CA 1
ATOM 1479 C C . GLU A 1 185 ? -19.811 8.946 9.754 1.00 83.12 185 GLU A C 1
ATOM 1481 O O . GLU A 1 185 ? -19.694 8.095 8.875 1.00 83.12 185 GLU A O 1
ATOM 1486 N N . LYS A 1 186 ? -18.779 9.689 10.173 1.00 83.50 186 LYS A N 1
ATOM 1487 C CA . LYS A 1 186 ? -17.424 9.606 9.614 1.00 83.50 186 LYS A CA 1
ATOM 1488 C C . LYS A 1 186 ? -16.473 8.980 10.627 1.00 83.50 186 LYS A C 1
ATOM 1490 O O . LYS A 1 186 ? -16.311 9.506 11.726 1.00 83.50 186 LYS A O 1
ATOM 1495 N N . VAL A 1 187 ? -15.789 7.916 10.222 1.00 86.88 187 VAL A N 1
ATOM 1496 C CA . VAL A 1 187 ? -14.777 7.208 11.013 1.00 86.88 187 VAL A CA 1
ATOM 1497 C C . VAL A 1 187 ? -13.452 7.234 10.260 1.00 86.88 187 VAL A C 1
ATOM 1499 O O . VAL A 1 187 ? -13.397 6.886 9.082 1.00 86.88 187 VAL A O 1
ATOM 1502 N N . VAL A 1 188 ? -12.374 7.644 10.930 1.00 86.00 188 VAL A N 1
ATOM 1503 C CA . VAL A 1 188 ? -11.017 7.537 10.376 1.00 86.00 188 VAL A CA 1
ATOM 1504 C C . VAL A 1 188 ? -10.596 6.075 10.456 1.00 86.00 188 VAL A C 1
ATOM 1506 O O . VAL A 1 188 ? -10.504 5.527 11.549 1.00 86.00 188 VAL A O 1
ATOM 1509 N N . VAL A 1 189 ? -10.369 5.451 9.303 1.00 87.44 189 VAL A N 1
ATOM 1510 C CA . VAL A 1 189 ? -9.946 4.044 9.209 1.00 87.44 189 VAL A CA 1
ATOM 1511 C C . VAL A 1 189 ? -8.440 3.900 9.000 1.00 87.44 189 VAL A C 1
ATOM 1513 O O . VAL A 1 189 ? -7.910 2.820 9.203 1.00 87.44 189 VAL A O 1
ATOM 1516 N N . TYR A 1 190 ? -7.748 4.981 8.631 1.00 86.44 190 TYR A N 1
ATOM 1517 C CA . TYR A 1 190 ? -6.287 5.052 8.590 1.00 86.44 190 TYR A CA 1
ATOM 1518 C C . TYR A 1 190 ? -5.814 6.489 8.834 1.00 86.44 190 TYR A C 1
ATOM 1520 O O . TYR A 1 190 ? -6.379 7.419 8.249 1.00 86.44 190 TYR A O 1
ATOM 1528 N N . ASP A 1 191 ? -4.769 6.666 9.651 1.00 84.81 191 ASP A N 1
ATOM 1529 C CA . ASP A 1 191 ? -4.155 7.967 9.946 1.00 84.81 191 ASP A CA 1
ATOM 1530 C C . ASP A 1 191 ? -2.629 7.960 9.740 1.00 84.81 191 ASP A C 1
ATOM 1532 O O . ASP A 1 191 ? -1.823 7.703 10.635 1.00 84.81 191 ASP A O 1
ATOM 1536 N N . GLY A 1 192 ? -2.240 8.321 8.524 1.00 76.12 192 GLY A N 1
ATOM 1537 C CA . GLY A 1 192 ? -0.875 8.554 8.077 1.00 76.12 192 GLY A CA 1
ATOM 1538 C C . GLY A 1 192 ? -0.340 9.969 8.325 1.00 76.12 192 GLY A C 1
ATOM 1539 O O . GLY A 1 192 ? 0.709 10.343 7.788 1.00 76.12 192 GLY A O 1
ATOM 1540 N N . THR A 1 193 ? -1.060 10.828 9.058 1.00 72.88 193 THR A N 1
ATOM 1541 C CA . THR A 1 193 ? -0.716 12.256 9.138 1.00 72.88 193 THR A CA 1
ATOM 1542 C C . THR A 1 193 ? 0.609 12.485 9.861 1.00 72.88 193 THR A C 1
ATOM 1544 O O . THR A 1 193 ? 1.391 13.349 9.455 1.00 72.88 193 THR A O 1
ATOM 1547 N N . LYS A 1 194 ? 0.926 11.694 10.894 1.00 67.81 194 LYS A N 1
ATOM 1548 C CA . LYS A 1 194 ? 2.178 11.863 11.657 1.00 67.81 194 LYS A CA 1
ATOM 1549 C C . LYS A 1 194 ? 3.423 11.642 10.788 1.00 67.81 194 LYS A C 1
ATOM 1551 O O . LYS A 1 194 ? 4.353 12.447 10.843 1.00 67.81 194 LYS A O 1
ATOM 1556 N N . GLY A 1 195 ? 3.437 10.602 9.959 1.00 65.19 195 GLY A N 1
ATOM 1557 C CA . GLY A 1 195 ? 4.539 10.300 9.046 1.00 65.19 195 GLY A CA 1
ATOM 1558 C C . GLY A 1 195 ? 4.621 11.280 7.878 1.00 65.19 195 GLY A C 1
ATOM 1559 O O . GLY A 1 195 ? 5.723 11.683 7.503 1.00 65.19 195 GLY A O 1
ATOM 1560 N N . ALA A 1 196 ? 3.479 11.749 7.361 1.00 63.00 196 ALA A N 1
ATOM 1561 C CA . ALA A 1 196 ? 3.449 12.806 6.348 1.00 63.00 196 ALA A CA 1
ATOM 1562 C C . ALA A 1 196 ? 4.104 14.105 6.858 1.00 63.00 196 ALA A C 1
ATOM 1564 O O . ALA A 1 196 ? 4.927 14.711 6.168 1.00 63.00 196 ALA A O 1
ATOM 1565 N N . VAL A 1 197 ? 3.802 14.516 8.095 1.00 64.19 197 VAL A N 1
ATOM 1566 C CA . VAL A 1 197 ? 4.421 15.695 8.726 1.00 64.19 197 VAL A CA 1
ATOM 1567 C C . VAL A 1 197 ? 5.928 15.499 8.908 1.00 64.19 197 VAL A C 1
ATOM 1569 O O . VAL A 1 197 ? 6.704 16.390 8.558 1.00 64.19 197 VAL A O 1
ATOM 1572 N N . ALA A 1 198 ? 6.359 14.333 9.400 1.00 62.72 198 ALA A N 1
ATOM 1573 C CA . ALA A 1 198 ? 7.776 14.034 9.595 1.00 62.72 198 ALA A CA 1
ATOM 1574 C C . ALA A 1 198 ? 8.572 14.085 8.276 1.00 62.72 198 ALA A C 1
ATOM 1576 O O . ALA A 1 198 ? 9.625 14.722 8.218 1.00 62.72 198 ALA A O 1
ATOM 1577 N N . SER A 1 199 ? 8.047 13.485 7.202 1.00 63.44 199 SER A N 1
ATOM 1578 C CA . SER A 1 199 ? 8.683 13.500 5.877 1.00 63.44 199 SER A CA 1
ATOM 1579 C C . SER A 1 199 ? 8.828 14.924 5.321 1.00 63.44 199 SER A C 1
ATOM 1581 O O . SER A 1 199 ? 9.911 15.323 4.885 1.00 63.44 199 SER A O 1
ATOM 1583 N N . ASN A 1 200 ? 7.775 15.740 5.437 1.00 64.19 200 ASN A N 1
ATOM 1584 C CA . ASN A 1 200 ? 7.789 17.127 4.970 1.00 64.19 200 ASN A CA 1
ATOM 1585 C C . ASN A 1 200 ? 8.812 18.000 5.714 1.00 64.19 200 ASN A C 1
ATOM 1587 O O . ASN A 1 200 ? 9.451 18.860 5.100 1.00 64.19 200 ASN A O 1
ATOM 1591 N N . ILE A 1 201 ? 9.018 17.770 7.016 1.00 65.81 201 ILE A N 1
ATOM 1592 C CA . ILE A 1 201 ? 10.052 18.467 7.797 1.00 65.81 201 ILE A CA 1
ATOM 1593 C C . ILE A 1 201 ? 11.452 18.122 7.270 1.00 65.81 201 ILE A C 1
ATOM 1595 O O . ILE A 1 201 ? 12.266 19.024 7.068 1.00 65.81 201 ILE A O 1
ATOM 1599 N N . VAL A 1 202 ? 11.731 16.843 7.000 1.00 66.56 202 VAL A N 1
ATOM 1600 C CA . VAL A 1 202 ? 13.040 16.396 6.489 1.00 66.56 202 VAL A CA 1
ATOM 1601 C C . VAL A 1 202 ? 13.341 17.010 5.119 1.00 66.56 202 VAL A C 1
ATOM 1603 O O . VAL A 1 202 ? 14.411 17.594 4.938 1.00 66.56 202 VAL A O 1
ATOM 1606 N N . ILE A 1 203 ? 12.389 16.960 4.179 1.00 67.19 203 ILE A N 1
ATOM 1607 C CA . ILE A 1 203 ? 12.533 17.573 2.846 1.00 67.19 203 ILE A CA 1
ATOM 1608 C C . ILE A 1 203 ? 12.791 19.079 2.977 1.00 67.19 203 ILE A C 1
ATOM 1610 O O . ILE A 1 203 ? 13.693 19.620 2.335 1.00 67.19 203 ILE A O 1
ATOM 1614 N N . THR A 1 204 ? 12.044 19.751 3.858 1.00 66.12 204 THR A N 1
ATOM 1615 C CA . THR A 1 204 ? 12.206 21.185 4.130 1.00 66.12 204 THR A CA 1
ATOM 1616 C C . THR A 1 204 ? 13.623 21.518 4.609 1.00 66.12 204 THR A C 1
ATOM 1618 O O . THR A 1 204 ? 14.229 22.473 4.118 1.00 66.12 204 THR A O 1
ATOM 1621 N N . ILE A 1 205 ? 14.186 20.718 5.522 1.00 71.81 205 I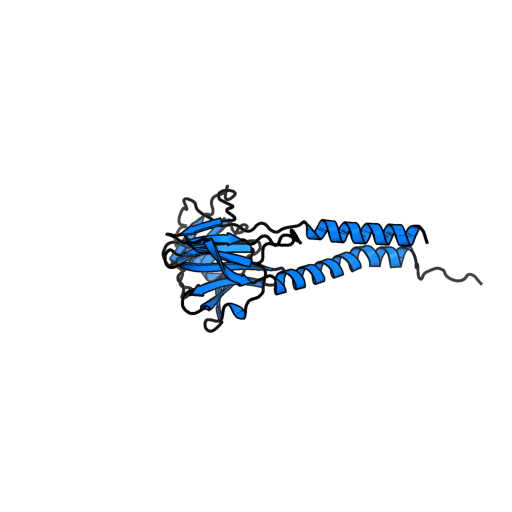LE A N 1
ATOM 1622 C CA . ILE A 1 205 ? 15.557 20.899 6.024 1.00 71.81 205 ILE A CA 1
ATOM 1623 C C . ILE A 1 205 ? 16.589 20.691 4.906 1.00 71.81 205 ILE A C 1
ATOM 1625 O O . ILE A 1 205 ? 17.499 21.508 4.765 1.00 71.81 205 ILE A O 1
ATOM 1629 N N . ILE A 1 206 ? 16.445 19.644 4.087 1.00 75.44 206 ILE A N 1
ATOM 1630 C CA . ILE A 1 206 ? 17.369 19.355 2.975 1.00 75.44 206 ILE A CA 1
ATOM 1631 C C . ILE A 1 206 ? 17.397 20.518 1.980 1.00 75.44 206 ILE A C 1
ATOM 1633 O O . ILE A 1 206 ? 18.469 21.002 1.614 1.00 75.44 206 ILE A O 1
ATOM 1637 N N . VAL A 1 207 ? 16.224 21.011 1.580 1.00 71.00 207 VAL A N 1
ATOM 1638 C CA . VAL A 1 207 ? 16.109 22.143 0.654 1.00 71.00 207 VAL A CA 1
ATOM 1639 C C . VAL A 1 207 ? 16.737 23.396 1.256 1.00 71.00 207 VAL A C 1
ATOM 1641 O O . VAL A 1 207 ? 17.521 24.071 0.587 1.00 71.00 207 VAL A O 1
ATOM 1644 N N . LEU A 1 208 ? 16.465 23.686 2.532 1.00 70.62 208 LEU A N 1
ATOM 1645 C CA . LEU A 1 208 ? 17.101 24.800 3.234 1.00 70.62 208 LEU A CA 1
ATOM 1646 C C . LEU A 1 208 ? 18.627 24.698 3.179 1.00 70.62 208 LEU A C 1
ATOM 1648 O O . LEU A 1 208 ? 19.276 25.693 2.866 1.00 70.62 208 LEU A O 1
ATOM 1652 N N . ILE A 1 209 ? 19.215 23.523 3.417 1.00 77.88 209 ILE A N 1
ATOM 1653 C CA . ILE A 1 209 ? 20.670 23.326 3.340 1.00 77.88 209 ILE A CA 1
ATOM 1654 C C . ILE A 1 209 ? 21.184 23.581 1.916 1.00 77.88 209 ILE A C 1
ATOM 1656 O O . ILE A 1 209 ? 22.137 24.342 1.751 1.00 77.88 209 ILE A O 1
ATOM 1660 N N . ILE A 1 210 ? 20.537 23.021 0.888 1.00 76.88 210 ILE A N 1
ATOM 1661 C CA . ILE A 1 210 ? 20.958 23.172 -0.517 1.00 76.88 210 ILE A CA 1
ATOM 1662 C C . ILE A 1 210 ? 20.939 24.638 -0.960 1.00 76.88 210 ILE A C 1
ATOM 1664 O O . ILE A 1 210 ? 21.850 25.070 -1.660 1.00 76.88 210 ILE A O 1
ATOM 1668 N N . PHE A 1 211 ? 19.941 25.422 -0.550 1.00 71.06 211 PHE A N 1
ATOM 1669 C CA . PHE A 1 211 ? 19.851 26.830 -0.948 1.00 71.06 211 PHE A CA 1
ATOM 1670 C C . PHE A 1 211 ? 20.680 27.767 -0.061 1.00 71.06 211 PHE A C 1
ATOM 1672 O O . PHE A 1 211 ? 21.158 28.796 -0.540 1.00 71.06 211 PHE A O 1
ATOM 1679 N N . THR A 1 212 ? 20.897 27.436 1.215 1.00 70.56 212 THR A N 1
ATOM 1680 C CA . THR A 1 212 ? 21.639 28.308 2.146 1.00 70.56 212 THR A CA 1
ATOM 1681 C C . THR A 1 212 ? 23.146 28.055 2.162 1.00 70.56 212 THR A C 1
ATOM 1683 O O . THR A 1 212 ? 23.908 29.017 2.286 1.00 70.56 212 THR A O 1
ATOM 1686 N N . ALA A 1 213 ? 23.606 26.813 1.979 1.00 70.38 213 ALA A N 1
ATOM 1687 C CA . ALA A 1 213 ? 25.030 26.469 2.012 1.00 70.38 213 ALA A CA 1
ATOM 1688 C C . ALA A 1 213 ? 25.862 27.150 0.899 1.00 70.38 213 ALA A C 1
ATOM 1690 O O . ALA A 1 213 ? 26.910 27.719 1.218 1.00 70.38 213 ALA A O 1
ATOM 1691 N N . PRO A 1 214 ? 25.414 27.215 -0.374 1.00 70.06 214 PRO A N 1
ATOM 1692 C CA . PRO A 1 214 ? 26.144 27.916 -1.432 1.00 70.06 214 PRO A CA 1
ATOM 1693 C C . PRO A 1 214 ? 26.226 29.422 -1.176 1.00 70.06 214 PRO A C 1
ATOM 1695 O O . PRO A 1 214 ? 27.263 30.039 -1.409 1.00 70.06 214 PRO A O 1
ATOM 1698 N N . LEU A 1 215 ? 25.156 30.019 -0.639 1.00 68.12 215 LEU A N 1
ATOM 1699 C CA . LEU A 1 215 ? 25.142 31.437 -0.280 1.00 68.12 215 LEU A CA 1
ATOM 1700 C C . LEU A 1 215 ? 26.138 31.716 0.854 1.00 68.12 215 LEU A C 1
ATOM 1702 O O . LEU A 1 215 ? 26.859 32.708 0.792 1.00 68.12 215 LEU A O 1
ATOM 1706 N N . PHE A 1 216 ? 26.252 30.833 1.849 1.00 66.81 216 PHE A N 1
ATOM 1707 C CA . PHE A 1 216 ? 27.246 30.984 2.916 1.00 66.81 216 PHE A CA 1
ATOM 1708 C C . PHE A 1 216 ? 28.687 30.940 2.379 1.00 66.81 216 PHE A C 1
ATOM 1710 O O . PHE A 1 216 ? 29.515 31.749 2.793 1.00 66.81 216 PHE A O 1
ATOM 1717 N N . ILE A 1 217 ? 28.971 30.071 1.403 1.00 69.62 217 ILE A N 1
ATOM 1718 C CA . ILE A 1 217 ? 30.283 29.979 0.737 1.00 69.62 217 ILE A CA 1
ATOM 1719 C C . ILE A 1 217 ? 30.577 31.236 -0.102 1.00 69.62 217 ILE A C 1
ATOM 1721 O O . ILE A 1 217 ? 31.687 31.766 -0.053 1.00 69.62 217 ILE A O 1
ATOM 1725 N N . ILE A 1 218 ? 29.586 31.749 -0.838 1.00 69.00 218 ILE A N 1
ATOM 1726 C CA . ILE A 1 218 ? 29.726 32.955 -1.674 1.00 69.00 218 ILE A CA 1
ATOM 1727 C C . ILE A 1 218 ? 29.910 34.219 -0.817 1.00 69.00 218 ILE A C 1
ATOM 1729 O O . ILE A 1 218 ? 30.717 35.084 -1.160 1.00 69.00 218 ILE A O 1
ATOM 1733 N N . PHE A 1 219 ? 29.174 34.349 0.292 1.00 64.19 219 PHE A N 1
ATOM 1734 C CA . PHE A 1 219 ? 29.187 35.557 1.129 1.00 64.19 219 PHE A CA 1
ATOM 1735 C C . PHE A 1 219 ? 30.216 35.535 2.255 1.00 64.19 219 PHE A C 1
ATOM 1737 O O . PHE A 1 219 ? 30.552 36.598 2.778 1.00 64.19 219 PHE A O 1
ATOM 1744 N N . ASN A 1 220 ? 30.747 34.365 2.600 1.00 60.75 220 ASN A N 1
ATOM 1745 C CA . ASN A 1 220 ? 31.815 34.217 3.577 1.00 60.75 220 ASN A CA 1
ATOM 1746 C C . ASN A 1 220 ? 33.014 33.483 2.951 1.00 60.75 220 ASN A C 1
ATOM 1748 O O . ASN A 1 220 ? 33.389 32.403 3.414 1.00 60.75 220 ASN A O 1
ATOM 1752 N N . PRO A 1 221 ? 33.624 34.033 1.879 1.00 57.16 221 PRO A N 1
ATOM 1753 C CA . PRO A 1 221 ? 34.753 33.387 1.241 1.00 57.16 221 PRO A CA 1
ATOM 1754 C C . PRO A 1 221 ? 35.905 33.367 2.243 1.00 57.16 221 PRO A C 1
ATOM 1756 O O . PRO A 1 221 ? 36.548 34.385 2.510 1.00 57.16 221 PRO A O 1
ATOM 1759 N N . THR A 1 222 ? 36.213 32.185 2.763 1.00 58.78 222 THR A N 1
ATOM 1760 C CA . THR A 1 222 ? 37.351 31.880 3.646 1.00 58.78 222 THR A CA 1
ATOM 1761 C C . THR A 1 222 ? 38.722 32.158 3.001 1.00 58.78 222 THR A C 1
ATOM 1763 O O . THR A 1 222 ? 39.759 31.850 3.577 1.00 58.78 222 THR A O 1
ATOM 1766 N N . GLY A 1 223 ? 38.755 32.791 1.823 1.00 55.66 223 GLY A N 1
ATOM 1767 C CA . GLY A 1 223 ? 39.940 33.066 1.019 1.00 55.66 223 GLY A CA 1
ATOM 1768 C C . GLY A 1 223 ? 40.397 34.526 0.942 1.00 55.66 223 GLY A C 1
ATOM 1769 O O . GLY A 1 223 ? 41.288 34.811 0.141 1.00 55.66 223 GLY A O 1
ATOM 1770 N N . LYS A 1 224 ? 39.872 35.479 1.733 1.00 51.62 224 LYS A N 1
ATOM 1771 C CA . LYS A 1 224 ? 40.542 36.793 1.843 1.00 51.62 224 LYS A CA 1
ATOM 1772 C C . LYS A 1 224 ? 41.824 36.640 2.669 1.00 51.62 224 LYS A C 1
ATOM 1774 O O . LYS A 1 224 ? 41.836 36.916 3.866 1.00 51.62 224 LYS A O 1
ATOM 1779 N N . LYS A 1 225 ? 42.918 36.218 2.017 1.00 54.19 225 LYS A N 1
ATOM 1780 C CA . LYS A 1 225 ? 44.282 36.404 2.532 1.00 54.19 225 LYS A CA 1
ATOM 1781 C C . LYS A 1 225 ? 44.410 37.870 2.947 1.00 54.19 225 LYS A C 1
ATOM 1783 O O . LYS A 1 225 ? 44.355 38.753 2.090 1.00 54.19 225 LYS A O 1
ATOM 1788 N N . LYS A 1 226 ? 44.550 38.132 4.250 1.00 48.84 226 LYS A N 1
ATOM 1789 C CA . LYS A 1 226 ? 44.997 39.437 4.744 1.00 48.84 226 LYS A CA 1
ATOM 1790 C C . LYS A 1 226 ? 46.344 39.710 4.072 1.00 48.84 226 LYS A C 1
ATOM 1792 O O . LYS A 1 226 ? 47.308 39.002 4.345 1.00 48.84 226 LYS A O 1
ATOM 1797 N N . ARG A 1 227 ? 46.387 40.661 3.136 1.00 47.75 227 ARG A N 1
ATOM 1798 C CA . ARG A 1 227 ? 47.654 41.223 2.668 1.00 47.75 227 ARG A CA 1
ATOM 1799 C C . ARG A 1 227 ? 48.203 42.052 3.830 1.00 47.75 227 ARG A C 1
ATOM 1801 O O . ARG A 1 227 ? 47.519 42.976 4.269 1.00 47.75 227 ARG A O 1
ATOM 1808 N N . LEU A 1 228 ? 49.335 41.601 4.370 1.00 47.22 228 LEU A N 1
ATOM 1809 C CA . LEU A 1 228 ? 50.235 42.392 5.209 1.00 47.22 228 LEU A CA 1
ATOM 1810 C C . LEU A 1 228 ? 50.830 43.532 4.378 1.00 47.22 228 LEU A C 1
ATOM 1812 O O . LEU A 1 228 ? 51.036 43.301 3.162 1.00 47.22 228 LEU A O 1
#